Protein 3UC3 (pdb70)

Nearest PDB structures (foldseek):
  3uc3-assembly1_A  TM=1.004E+00  e=7.750E-54  Arabidopsis thaliana
  5wax-assembly1_A  TM=9.260E-01  e=1.574E-41  Saccharum officinarum species complex
  3zuu-assembly1_A  TM=9.521E-01  e=7.148E-40  Arabidopsis thaliana
  3udb-assembly7_A  TM=9.301E-01  e=1.568E-39  Arabidopsis thaliana
  3udb-assembly7_D  TM=9.187E-01  e=6.746E-39  Arabidopsis thaliana

InterPro domains:
  IPR000719 Protein kinase domain [PF00069] (22-278)
  IPR000719 Protein kinase domain [PS50011] (22-278)
  IPR000719 Protein kinase domain [SM00220] (22-278)
  IPR008271 Serine/threonine-protein kinase, active site [PS00108] (137-149)
  IPR011009 Protein kinase-like domain superfamily [SSF56112] (14-313)
  IPR017441 Protein kinase, ATP binding site [PS00107] (28-51)

Sequence (272 aa):
LDMPIMHDSDRYDFVKDIGSGNFGVARLMRDKLTKELVAVKYIERGAAIDENVQREIINHRSLRHPNIVRFKEVILTPTHLAIIMEYASGGELYERICNAGRFSEDEARFFFQQLLSGVSYCHSMQICHRDLKLENTLLDGSPAPRLKICDFGYSPAYIAPEVLLRQEYDGKIADVWSCGVTLYVMLVGAYPFEPRDYRKTIQRILSVKYSIPDDIRISPECCHLISRIFVADPATRISIPEIKTHSWFLKNLPADQSLDTIMQIISEATIP

CATH classification: 3.30.200.20 (+1 more: 1.10.510.10)

B-factor: mean 31.7, std 11.02, range [13.88, 76.47]

Organism: Arabidopsis thaliana (NCBI:txid3702)

Secondary structure (DSSP, 8-state):
---PPP--TTTEEEEEEESSSTTSSEEEEEETTT--EEEEEEEESSTTS-HHHHHHHHHHHH---TTBPPEEEEEE-SSEEEEEEE---S-BHHHHHHHHSS--HHHHHHHHHHHHHHHHHHHHTT--S----GGGEEE-SSSSPPEEE-------TTS-HHHHH-SS--HHHHHHHHHHHHHHHHHHSS-S-----HHHHHHHHHTT-----TTS---HHHHHHHHHHS-S-TTTSPPHHHHHTSHHHHTTPPP---HHHHHHHHHHHT--

Foldseek 3Di:
DPDDDDDPCVQWAWDDFDCCFQVHGWTWIAGPPPRAIKTKFKDFFAPRLDPLVVVLLVLQQVQDDQQAWHWDAWDADPTIIITITHDADQTWQLVVCLVVLADDLVLLLLLLVLVLVSLVSCVVVVHFLFDQDRSQFGWHPDPSTRTHGHRGPRPAQLAAQCVVVPVDDDRSLSVLLNSLQSSLCRHQVDGFQDPPDRVSSNVCRNVVPGDRDPVDDDDVLSVVLSVLSSDNDSVRRDHSVRSCPRPSSPPVHDDDPDPVRRVVSSVVSNPD

GO terms:
  GO:0005515 protein binding (F, IPI)
  GO:0004672 protein kinase activity (F, IDA)
  GO:0016301 kinase activity (F, IDA)
  GO:0005634 nucleus (C, IDA)
  GO:0005737 cytoplasm (C, IDA)
  GO:0009651 response to salt stress (P, IDA)
  GO:0009737 response to abscisic acid (P, IDA)
  GO:0006970 response to osmotic stress (P, IDA)
  GO:0004672 protein kinase activity (F, TAS)
  GO:0009414 response to water deprivation (P, IGI)
  GO:0009738 abscisic acid-activated signaling pathway (P, TAS)
  GO:0009739 response to gibberellin (P, IGI)
  GO:0010029 regulation of seed germination (P, IGI)
  GO:0006970 response to osmotic stress (P, IGI)
  GO:0009536 plastid (C, HDA)

Radius of gyration: 19.92 Å; Cα contacts (8 Å, |Δi|>4): 452; chains: 1; bounding box: 42×50×52 Å

Structure (mmCIF, N/CA/C/O backbone):
data_3UC3
#
_entry.id   3UC3
#
_cell.length_a   75.411
_cell.length_b   75.411
_cell.length_c   116.434
_cell.angle_alpha   90.000
_cell.angle_beta   90.000
_cell.angle_gamma   120.000
#
_symmetry.space_group_name_H-M   'P 31 2 1'
#
loop_
_entity.id
_entity.type
_entity.pdbx_description
1 polymer 'Serine/threonine-protein kinase SRK2I'
2 non-polymer 'COBALT (II) ION'
3 water water
#
loop_
_atom_site.group_PDB
_atom_site.id
_atom_site.type_symbol
_atom_site.label_atom_id
_atom_site.label_alt_id
_atom_site.label_comp_id
_atom_site.label_asym_id
_atom_site.label_entity_id
_atom_site.label_seq_id
_atom_site.pdbx_PDB_ins_code
_atom_site.Cartn_x
_atom_site.Cartn_y
_atom_site.Cartn_z
_atom_site.occupancy
_atom_site.B_iso_or_equiv
_atom_site.auth_seq_id
_atom_site.auth_comp_id
_atom_site.auth_asym_id
_atom_site.auth_atom_id
_atom_site.pdbx_PDB_model_num
ATOM 1 N N . LEU A 1 11 ? 21.588 -30.048 2.276 1.00 45.10 11 LEU A N 1
ATOM 2 C CA . LEU A 1 11 ? 21.070 -28.674 2.010 1.00 44.78 11 LEU A CA 1
ATOM 3 C C . LEU A 1 11 ? 20.149 -28.681 0.794 1.00 44.29 11 LEU A C 1
ATOM 4 O O . LEU A 1 11 ? 20.336 -29.477 -0.126 1.00 44.20 11 LEU A O 1
ATOM 9 N N . ASP A 1 12 ? 19.153 -27.796 0.791 1.00 43.42 12 ASP A N 1
ATOM 10 C CA . ASP A 1 12 ? 18.154 -27.755 -0.277 1.00 42.68 12 ASP A CA 1
ATOM 11 C C . ASP A 1 12 ? 18.725 -27.040 -1.512 1.00 41.58 12 ASP A C 1
ATOM 12 O O . ASP A 1 12 ? 18.351 -25.905 -1.825 1.00 41.11 12 ASP A O 1
ATOM 17 N N . MET A 1 13 ? 19.646 -27.716 -2.196 1.00 40.02 13 MET A N 1
ATOM 18 C CA . MET A 1 13 ? 20.269 -27.183 -3.399 1.00 38.92 13 MET A CA 1
ATOM 19 C C . MET A 1 13 ? 20.399 -28.280 -4.449 1.00 37.34 13 MET A C 1
ATOM 20 O O . MET A 1 13 ? 20.525 -29.457 -4.108 1.00 37.03 13 MET A O 1
ATOM 25 N N . PRO A 1 14 ? 20.389 -27.893 -5.733 1.00 35.22 14 PRO A N 1
ATOM 26 C CA . PRO A 1 14 ? 20.562 -28.853 -6.807 1.00 34.00 14 PRO A CA 1
ATOM 27 C C . PRO A 1 14 ? 22.026 -29.233 -6.983 1.00 32.97 14 PRO A C 1
ATOM 28 O O . PRO A 1 14 ? 22.901 -28.625 -6.375 1.00 31.90 14 PRO A O 1
ATOM 32 N N . ILE A 1 15 ? 22.272 -30.233 -7.824 1.00 32.12 15 ILE A N 1
ATOM 33 C CA . ILE A 1 15 ? 23.632 -30.603 -8.227 1.00 31.76 15 ILE A CA 1
ATOM 34 C C . ILE A 1 15 ? 24.308 -29.411 -8.886 1.00 31.23 15 ILE A 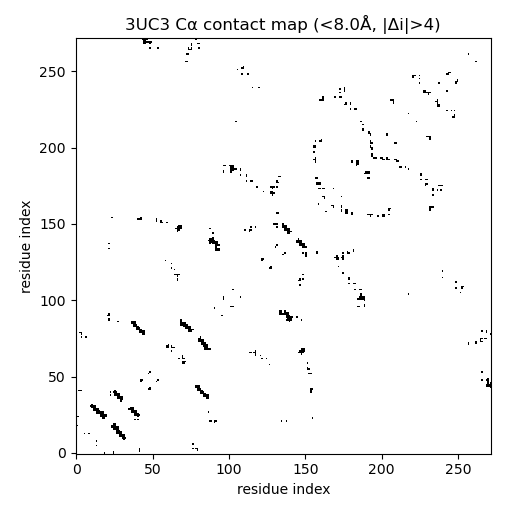C 1
ATOM 35 O O . ILE A 1 15 ? 23.646 -28.615 -9.555 1.00 31.00 15 ILE A O 1
ATOM 40 N N . MET A 1 16 ? 25.619 -29.300 -8.716 1.00 30.82 16 MET A N 1
ATOM 41 C CA . MET A 1 16 ? 26.405 -28.264 -9.383 1.00 30.64 16 MET A CA 1
ATOM 42 C C . MET A 1 16 ? 26.079 -28.224 -10.876 1.00 30.71 16 MET A C 1
ATOM 43 O O . MET A 1 16 ? 25.888 -29.255 -11.511 1.00 30.03 16 MET A O 1
ATOM 48 N N . HIS A 1 17 ? 26.045 -27.018 -11.425 1.00 30.70 17 HIS A N 1
ATOM 49 C CA . HIS A 1 17 ? 25.547 -26.787 -12.771 1.00 31.08 17 HIS A CA 1
ATOM 50 C C . HIS A 1 17 ? 26.268 -25.582 -13.365 1.00 30.99 17 HIS A C 1
ATOM 51 O O . HIS A 1 17 ? 26.831 -24.767 -12.626 1.00 30.34 17 HIS A O 1
ATOM 58 N N . ASP A 1 18 ? 26.252 -25.474 -14.691 1.00 31.21 18 ASP A N 1
ATOM 59 C CA . ASP A 1 18 ? 26.907 -24.367 -15.388 1.00 31.65 18 ASP A CA 1
ATOM 60 C C . ASP A 1 18 ? 28.369 -24.195 -14.975 1.00 31.59 18 ASP A C 1
ATOM 61 O O . ASP A 1 18 ? 28.867 -23.070 -14.841 1.00 31.55 18 ASP A O 1
ATOM 66 N N . SER A 1 19 ? 29.062 -25.321 -14.806 1.00 31.22 19 SER A N 1
ATOM 67 C CA . SER A 1 19 ? 30.471 -25.309 -14.421 1.00 31.58 19 SER A CA 1
ATOM 68 C C . SER A 1 19 ? 31.388 -24.825 -15.549 1.00 32.59 19 SER A C 1
ATOM 69 O O . SER A 1 19 ? 32.582 -24.622 -15.334 1.00 32.64 19 SER A O 1
ATOM 72 N N . ASP A 1 20 ? 30.830 -24.668 -16.745 1.00 33.72 20 ASP A N 1
ATOM 73 C CA . ASP A 1 20 ? 31.540 -24.035 -17.856 1.00 34.85 20 ASP A CA 1
ATOM 74 C C . ASP A 1 20 ? 31.753 -22.526 -17.633 1.00 34.94 20 ASP A C 1
ATOM 75 O O . ASP A 1 20 ? 32.708 -21.945 -18.156 1.00 34.78 20 ASP A O 1
ATOM 80 N N . ARG A 1 21 ? 30.878 -21.901 -16.843 1.00 34.62 21 ARG A N 1
ATOM 81 C CA . ARG A 1 21 ? 30.966 -20.457 -16.572 1.00 34.68 21 ARG A CA 1
ATOM 82 C C . ARG A 1 21 ? 31.311 -20.127 -15.115 1.00 34.00 21 ARG A C 1
ATOM 83 O O . ARG A 1 21 ? 31.784 -19.027 -14.813 1.00 33.89 21 ARG A O 1
ATOM 91 N N . TYR A 1 22 ? 31.075 -21.074 -14.214 1.00 33.27 22 TYR A N 1
ATOM 92 C CA . TYR A 1 22 ? 31.323 -20.877 -12.797 1.00 32.91 22 TYR A CA 1
ATOM 93 C C . TYR A 1 22 ? 32.136 -22.035 -12.227 1.00 32.79 22 TYR A C 1
ATOM 94 O O . TYR A 1 22 ? 31.883 -23.185 -12.572 1.00 32.42 22 TYR A O 1
ATOM 103 N N . ASP A 1 23 ? 33.105 -21.730 -11.368 1.00 32.65 23 ASP A N 1
ATOM 104 C CA . ASP A 1 23 ? 33.738 -22.750 -10.526 1.00 32.89 23 ASP A CA 1
ATOM 105 C C . ASP A 1 23 ? 32.992 -22.837 -9.207 1.00 32.57 23 ASP A C 1
ATOM 106 O O . ASP A 1 23 ? 32.566 -21.816 -8.660 1.00 32.30 23 ASP A O 1
ATOM 111 N N . PHE A 1 24 ? 32.840 -24.052 -8.694 1.00 32.11 24 PHE A N 1
ATOM 112 C CA . PHE A 1 24 ? 32.235 -24.266 -7.384 1.00 31.96 24 PHE A CA 1
ATOM 113 C C . PHE A 1 24 ? 33.268 -23.896 -6.340 1.00 32.06 24 PHE A C 1
ATOM 114 O O . PHE A 1 24 ? 34.425 -24.313 -6.442 1.00 31.90 24 PHE A O 1
ATOM 122 N N . VAL A 1 25 ? 32.858 -23.117 -5.340 1.00 32.09 25 VAL A N 1
ATOM 123 C CA . VAL A 1 25 ? 33.743 -22.764 -4.233 1.00 32.43 25 VAL A CA 1
ATOM 124 C C . VAL A 1 25 ? 33.292 -23.477 -2.965 1.00 32.88 25 VAL A C 1
ATOM 125 O O . VAL A 1 25 ? 34.036 -24.282 -2.416 1.00 33.08 25 VAL A O 1
ATOM 129 N N . LYS A 1 26 ? 32.065 -23.223 -2.517 1.00 33.22 26 LYS A N 1
ATOM 130 C CA . LYS A 1 26 ? 31.615 -23.745 -1.224 1.00 34.03 26 LYS A CA 1
ATOM 131 C C . LYS A 1 26 ? 30.101 -23.649 -1.063 1.00 33.57 26 LYS A C 1
ATOM 132 O O . LYS A 1 26 ? 29.482 -22.708 -1.556 1.00 33.48 26 LYS A O 1
ATOM 138 N N . ASP A 1 27 ? 29.511 -24.623 -0.376 1.00 33.42 27 ASP A N 1
ATOM 139 C CA . ASP A 1 27 ? 28.106 -24.556 0.019 1.00 33.72 27 ASP A CA 1
ATOM 140 C C . ASP A 1 27 ? 27.993 -24.047 1.457 1.00 34.38 27 ASP A C 1
ATOM 141 O O . ASP A 1 27 ? 28.571 -24.636 2.365 1.00 34.06 27 ASP A O 1
ATOM 146 N N . ILE A 1 28 ? 27.246 -22.959 1.647 1.00 35.11 28 ILE A N 1
ATOM 147 C CA . ILE A 1 28 ? 27.097 -22.303 2.948 1.00 35.81 28 ILE A CA 1
ATOM 148 C C . ILE A 1 28 ? 25.759 -22.712 3.553 1.00 36.42 28 ILE A C 1
ATOM 149 O O . ILE A 1 28 ? 24.714 -22.553 2.916 1.00 35.93 28 ILE A O 1
ATOM 154 N N . GLY A 1 29 ? 25.785 -23.218 4.785 1.00 37.24 29 GLY A N 1
ATOM 155 C CA . GLY A 1 29 ? 24.564 -23.638 5.469 1.00 38.36 29 GLY A CA 1
ATOM 156 C C . GLY A 1 29 ? 23.945 -22.548 6.322 1.00 39.46 29 GLY A C 1
ATOM 157 O O . GLY A 1 29 ? 22.792 -22.657 6.742 1.00 39.83 29 GLY A O 1
ATOM 158 N N . SER A 1 30 ? 24.718 -21.502 6.596 1.00 40.66 30 SER A N 1
ATOM 159 C CA . SER A 1 30 ? 24.248 -20.380 7.401 1.00 41.46 30 SER A CA 1
ATOM 160 C C . SER A 1 30 ? 25.176 -19.196 7.211 1.00 41.60 30 SER A C 1
ATOM 161 O O . SER A 1 30 ? 26.267 -19.331 6.648 1.00 41.73 30 SER A O 1
ATOM 164 N N . GLY A 1 31 ? 24.735 -18.039 7.693 1.00 41.46 31 GLY A N 1
ATOM 165 C CA . GLY A 1 31 ? 25.521 -16.819 7.621 1.00 41.23 31 GLY A CA 1
ATOM 166 C C . GLY A 1 31 ? 24.865 -15.766 6.753 1.00 40.78 31 GLY A C 1
ATOM 167 O O . GLY A 1 31 ? 23.638 -15.730 6.614 1.00 40.60 31 GLY A O 1
ATOM 168 N N . ASN A 1 32 ? 25.717 -14.939 6.155 1.00 39.99 32 ASN A N 1
ATOM 169 C CA . ASN A 1 32 ? 25.333 -13.734 5.417 1.00 39.70 32 ASN A CA 1
ATOM 170 C C . ASN A 1 32 ? 24.108 -13.862 4.496 1.00 38.70 32 ASN A C 1
ATOM 171 O O . ASN A 1 32 ? 23.203 -13.008 4.515 1.00 38.36 32 ASN A O 1
ATOM 176 N N . PHE A 1 33 ? 24.099 -14.921 3.691 1.00 37.40 33 PHE A N 1
ATOM 177 C CA . PHE A 1 33 ? 23.073 -15.145 2.682 1.00 36.59 33 PHE A CA 1
ATOM 178 C C . PHE A 1 33 ? 22.209 -16.359 3.025 1.00 35.91 33 PHE A C 1
ATOM 179 O O . PHE A 1 33 ? 21.617 -16.963 2.136 1.00 36.33 33 PHE A O 1
ATOM 187 N N . GLY A 1 34 ? 22.124 -16.725 4.304 1.00 34.80 34 GLY A N 1
ATOM 188 C CA . GLY A 1 34 ? 21.418 -17.948 4.689 1.00 33.87 34 GLY A CA 1
ATOM 189 C C . GLY A 1 34 ? 21.996 -19.148 3.946 1.00 32.85 34 GLY A C 1
ATOM 190 O O . GLY A 1 34 ? 23.199 -19.197 3.709 1.00 32.78 34 GLY A O 1
ATOM 191 N N . VAL A 1 35 ? 21.146 -20.099 3.561 1.00 31.77 35 VAL A N 1
ATOM 192 C CA . VAL A 1 35 ? 21.591 -21.246 2.757 1.00 30.95 35 VAL A CA 1
ATOM 193 C C . VAL A 1 35 ? 21.882 -20.790 1.332 1.00 30.19 35 VAL A C 1
ATOM 194 O O . VAL A 1 35 ? 20.987 -20.301 0.644 1.00 29.91 35 VAL A O 1
ATOM 198 N N . ALA A 1 36 ? 23.134 -20.946 0.906 1.00 29.36 36 ALA A N 1
ATOM 199 C CA . ALA A 1 36 ? 23.585 -20.443 -0.386 1.00 28.71 36 ALA A CA 1
ATOM 200 C C . ALA A 1 36 ? 24.804 -21.195 -0.896 1.00 28.01 36 ALA A C 1
ATOM 201 O O . ALA A 1 36 ? 25.558 -21.772 -0.120 1.00 27.97 36 ALA A O 1
ATOM 203 N N . ARG A 1 37 ? 25.005 -21.153 -2.207 1.00 27.31 37 ARG A N 1
ATOM 204 C CA . ARG A 1 37 ? 26.190 -21.732 -2.825 1.00 26.90 37 ARG A CA 1
ATOM 205 C C . ARG A 1 37 ? 27.106 -20.616 -3.305 1.00 27.01 37 ARG A C 1
ATOM 206 O O . ARG A 1 37 ? 26.669 -19.705 -4.005 1.00 26.50 37 ARG A O 1
ATOM 214 N N . LEU A 1 38 ? 28.375 -20.678 -2.926 1.00 27.25 38 LEU A N 1
ATOM 215 C CA . LEU A 1 38 ? 29.366 -19.735 -3.432 1.00 28.18 38 LEU A CA 1
ATOM 216 C C . LEU A 1 38 ? 30.025 -20.313 -4.673 1.00 29.05 38 LEU A C 1
ATOM 217 O O . LEU A 1 38 ? 30.497 -21.450 -4.657 1.00 28.94 38 LEU A O 1
ATOM 222 N N . MET A 1 39 ? 30.040 -19.522 -5.742 1.00 30.22 39 MET A N 1
ATOM 223 C CA . MET A 1 39 ? 30.724 -19.866 -6.981 1.00 31.49 39 MET A CA 1
ATOM 224 C C . MET A 1 39 ? 31.633 -18.720 -7.386 1.00 32.53 39 MET A C 1
ATOM 225 O O . MET A 1 39 ? 31.470 -17.587 -6.916 1.00 31.77 39 MET A O 1
ATOM 230 N N . ARG A 1 40 ? 32.565 -19.012 -8.289 1.00 33.98 40 ARG A N 1
ATOM 231 C CA . ARG A 1 40 ? 33.423 -17.996 -8.889 1.00 35.23 40 ARG A CA 1
ATOM 232 C C . ARG A 1 40 ? 33.175 -17.904 -10.389 1.00 36.23 40 ARG A C 1
ATOM 233 O O . ARG A 1 40 ? 33.293 -18.890 -11.116 1.00 35.44 40 ARG A O 1
ATOM 241 N N . ASP A 1 41 ? 32.837 -16.704 -10.846 1.00 37.75 41 ASP A N 1
ATOM 242 C CA . ASP A 1 41 ? 32.710 -16.419 -12.263 1.00 39.53 41 ASP A CA 1
ATOM 243 C C . ASP A 1 41 ? 34.059 -16.664 -12.918 1.00 41.33 41 ASP A C 1
ATOM 244 O O . ASP A 1 41 ? 35.058 -16.071 -12.513 1.00 41.44 41 ASP A O 1
ATOM 249 N N . LYS A 1 42 ? 34.083 -17.541 -13.920 1.00 43.69 42 LYS A N 1
ATOM 250 C CA . LYS A 1 42 ? 35.330 -17.944 -14.583 1.00 45.90 42 LYS A CA 1
ATOM 251 C C . LYS A 1 42 ? 36.015 -16.805 -15.337 1.00 47.50 42 LYS A C 1
ATOM 252 O O . LYS A 1 42 ? 37.245 -16.774 -15.436 1.00 47.43 42 LYS A O 1
ATOM 258 N N . LEU A 1 43 ? 35.213 -15.894 -15.885 1.00 49.29 43 LEU A N 1
ATOM 259 C CA . LEU A 1 43 ? 35.726 -14.782 -16.685 1.00 50.73 43 LEU A CA 1
ATOM 260 C C . LEU A 1 43 ? 36.297 -13.681 -15.795 1.00 51.27 43 LEU A C 1
ATOM 261 O O . LEU A 1 43 ? 37.466 -13.310 -15.925 1.00 51.67 43 LEU A O 1
ATOM 266 N N . THR A 1 44 ? 35.467 -13.186 -14.881 1.00 51.67 44 THR A N 1
ATOM 267 C CA . THR A 1 44 ? 35.801 -12.035 -14.037 1.00 51.71 44 THR A CA 1
ATOM 268 C C . THR A 1 44 ? 36.54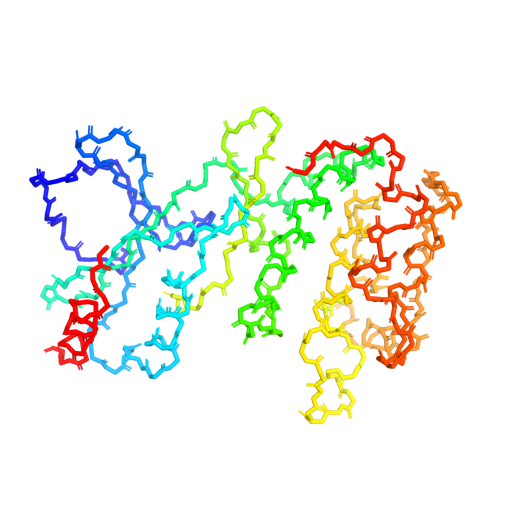7 -12.392 -12.749 1.00 51.63 44 THR A C 1
ATOM 269 O O . THR A 1 44 ? 37.168 -11.526 -12.136 1.00 51.78 44 THR A O 1
ATOM 273 N N . LYS A 1 45 ? 36.454 -13.651 -12.326 1.00 51.20 45 LYS A N 1
ATOM 274 C CA . LYS A 1 45 ? 37.110 -14.138 -11.105 1.00 50.97 45 LYS A CA 1
ATOM 275 C C . LYS A 1 45 ? 36.455 -13.649 -9.802 1.00 49.74 45 LYS A C 1
ATOM 276 O O . LYS A 1 45 ? 36.996 -13.866 -8.716 1.00 49.55 45 LYS A O 1
ATOM 282 N N . GLU A 1 46 ? 35.288 -13.014 -9.899 1.00 48.30 46 GLU A N 1
ATOM 283 C CA . GLU A 1 46 ? 34.597 -12.532 -8.705 1.00 47.11 46 GLU A CA 1
ATOM 284 C C . GLU A 1 46 ? 33.689 -13.620 -8.128 1.00 44.56 46 GLU A C 1
ATOM 285 O O . GLU A 1 46 ? 33.063 -14.388 -8.869 1.00 44.30 46 GLU A O 1
ATOM 291 N N . LEU A 1 47 ? 33.646 -13.688 -6.800 1.00 41.49 47 LEU A N 1
ATOM 292 C CA . LEU A 1 47 ? 32.744 -14.590 -6.098 1.00 39.28 47 LEU A CA 1
ATOM 293 C C . LEU A 1 47 ? 31.304 -14.137 -6.270 1.00 36.71 47 LEU A C 1
ATOM 294 O O . LEU A 1 47 ? 31.019 -12.940 -6.199 1.00 36.47 47 LEU A O 1
ATOM 299 N N . VAL A 1 48 ? 30.408 -15.093 -6.497 1.00 33.34 48 VAL A N 1
ATOM 300 C CA . VAL A 1 48 ? 28.971 -14.835 -6.489 1.00 31.25 48 VAL A CA 1
ATOM 301 C C . VAL A 1 48 ? 28.273 -15.765 -5.503 1.00 29.92 48 VAL A C 1
ATOM 302 O O . VAL A 1 48 ? 28.765 -16.869 -5.193 1.00 29.73 48 VAL A O 1
ATOM 306 N N . ALA A 1 49 ? 27.131 -15.305 -5.004 1.00 27.90 49 ALA A N 1
ATOM 307 C CA . ALA A 1 49 ? 26.288 -16.085 -4.118 1.00 26.71 49 ALA A CA 1
ATOM 308 C C . ALA A 1 49 ? 25.087 -16.557 -4.900 1.00 25.84 49 ALA A C 1
ATOM 309 O O . ALA A 1 49 ? 24.480 -15.773 -5.634 1.00 25.28 49 ALA A O 1
ATOM 311 N N . VAL A 1 50 ? 24.728 -17.830 -4.734 1.00 24.88 50 VAL A N 1
ATOM 312 C CA . VAL A 1 50 ? 23.569 -18.389 -5.418 1.00 24.53 50 VAL A CA 1
ATOM 313 C C . VAL A 1 50 ? 22.521 -18.824 -4.412 1.00 24.62 50 VAL A C 1
ATOM 314 O O . VAL A 1 50 ? 22.810 -19.596 -3.503 1.00 25.08 50 VAL A O 1
ATOM 318 N N . LYS A 1 51 ? 21.303 -18.312 -4.569 1.00 24.68 51 LYS A N 1
ATOM 319 C CA . LYS A 1 51 ? 20.165 -18.742 -3.763 1.00 24.97 51 LYS A CA 1
ATOM 320 C C . LYS A 1 51 ? 19.284 -19.599 -4.637 1.00 25.35 51 LYS A C 1
ATOM 321 O O . LYS A 1 51 ? 19.089 -19.286 -5.806 1.00 26.34 51 LYS A O 1
ATOM 327 N N . TYR A 1 52 ? 18.731 -20.662 -4.062 1.00 25.80 52 TYR A N 1
ATOM 328 C CA . TYR A 1 52 ? 17.927 -21.621 -4.799 1.00 26.24 52 TYR A CA 1
ATOM 329 C C . TYR A 1 52 ? 16.525 -21.716 -4.234 1.00 27.41 52 TYR A C 1
ATOM 330 O O . TYR A 1 52 ? 16.345 -21.728 -3.019 1.00 27.19 52 TYR A O 1
ATOM 339 N N . ILE A 1 53 ? 15.543 -21.789 -5.127 1.00 29.05 53 ILE A N 1
ATOM 340 C CA . ILE A 1 53 ? 14.156 -22.024 -4.751 1.00 31.09 53 ILE A CA 1
ATOM 341 C C . ILE A 1 53 ? 13.620 -23.181 -5.589 1.00 32.90 53 ILE A C 1
ATOM 342 O O . ILE A 1 53 ? 13.780 -23.208 -6.811 1.00 32.16 53 ILE A O 1
ATOM 347 N N . GLU A 1 54 ? 12.989 -24.144 -4.929 1.00 35.64 54 GLU A N 1
ATOM 348 C CA . GLU A 1 54 ? 12.445 -25.296 -5.638 1.00 37.82 54 GLU A CA 1
ATOM 349 C C . GLU A 1 54 ? 11.453 -24.864 -6.702 1.00 38.73 54 GLU A C 1
ATOM 350 O O . GLU A 1 54 ? 10.623 -23.993 -6.464 1.00 38.60 54 GLU A O 1
ATOM 356 N N . ARG A 1 55 ? 11.553 -25.473 -7.880 1.00 39.93 55 ARG A N 1
ATOM 357 C CA . ARG A 1 55 ? 10.620 -25.201 -8.965 1.00 40.77 55 ARG A CA 1
ATOM 358 C C . ARG A 1 55 ? 9.192 -25.569 -8.566 1.00 41.43 55 ARG A C 1
ATOM 359 O O . ARG A 1 55 ? 8.981 -26.481 -7.766 1.00 41.25 55 ARG A O 1
ATOM 367 N N . GLY A 1 56 ? 8.227 -24.841 -9.122 1.00 41.92 56 GLY A N 1
ATOM 368 C CA . GLY A 1 56 ? 6.811 -25.096 -8.859 1.00 42.54 56 GLY A CA 1
ATOM 369 C C . GLY A 1 56 ? 6.135 -23.989 -8.072 1.00 42.59 56 GLY A C 1
ATOM 370 O O . GLY A 1 56 ? 6.350 -22.797 -8.340 1.00 42.81 56 GLY A O 1
ATOM 371 N N . ALA A 1 57 ? 5.331 -24.391 -7.089 1.00 42.22 57 ALA A N 1
ATOM 372 C CA . ALA A 1 57 ? 4.511 -23.467 -6.306 1.00 41.76 57 ALA A CA 1
ATOM 373 C C . ALA A 1 57 ? 5.326 -22.412 -5.553 1.00 41.00 57 ALA A C 1
ATOM 374 O O . ALA A 1 57 ? 4.862 -21.285 -5.375 1.00 40.79 57 ALA A O 1
ATOM 376 N N . ALA A 1 58 ? 6.529 -22.776 -5.111 1.00 40.04 58 ALA A N 1
ATOM 377 C CA . ALA A 1 58 ? 7.380 -21.857 -4.350 1.00 39.30 58 ALA A CA 1
ATOM 378 C C . ALA A 1 58 ? 7.853 -20.667 -5.186 1.00 38.65 58 ALA A C 1
ATOM 379 O O . ALA A 1 58 ? 8.265 -19.653 -4.629 1.00 38.22 58 ALA A O 1
ATOM 381 N N . ILE A 1 59 ? 7.809 -20.798 -6.514 1.00 38.10 59 ILE A N 1
ATOM 382 C CA . ILE A 1 59 ? 8.076 -19.675 -7.420 1.00 37.91 59 ILE A CA 1
ATOM 383 C C . ILE A 1 59 ? 6.778 -18.865 -7.570 1.00 38.15 59 ILE A C 1
ATOM 384 O O . ILE A 1 59 ? 6.129 -18.892 -8.614 1.00 38.02 59 ILE A O 1
ATOM 389 N N . ASP A 1 60 ? 6.403 -18.154 -6.511 1.00 38.41 60 ASP A N 1
ATOM 390 C CA . ASP A 1 60 ? 5.108 -17.465 -6.466 1.00 38.70 60 ASP A CA 1
ATOM 391 C C . ASP A 1 60 ? 5.234 -16.015 -6.933 1.00 38.20 60 ASP A C 1
ATOM 392 O O . ASP A 1 60 ? 6.335 -15.554 -7.233 1.00 38.02 60 ASP A O 1
ATOM 397 N N . GLU A 1 61 ? 4.110 -15.299 -6.9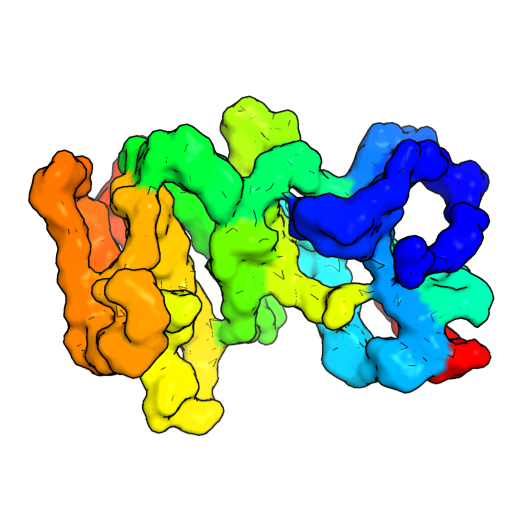84 1.00 37.88 61 GLU A N 1
ATOM 398 C CA . GLU A 1 61 ? 4.093 -13.935 -7.527 1.00 37.53 61 GLU A CA 1
ATOM 399 C C . GLU A 1 61 ? 5.051 -13.011 -6.776 1.00 36.31 61 GLU A C 1
ATOM 400 O O . GLU A 1 61 ? 5.768 -12.223 -7.395 1.00 36.07 61 GLU A O 1
ATOM 406 N N . ASN A 1 62 ? 5.092 -13.130 -5.455 1.00 35.20 62 ASN A N 1
ATOM 407 C CA . ASN A 1 62 ? 6.009 -12.317 -4.655 1.00 34.72 62 ASN A CA 1
ATOM 408 C C . ASN A 1 62 ? 7.484 -12.592 -4.966 1.00 33.57 62 ASN A C 1
ATOM 409 O O . ASN A 1 62 ? 8.288 -11.665 -5.013 1.00 33.06 62 ASN A O 1
ATOM 414 N N . VAL A 1 63 ? 7.835 -13.858 -5.186 1.00 32.68 63 VAL A N 1
ATOM 415 C CA . VAL A 1 63 ? 9.195 -14.209 -5.632 1.00 32.20 63 VAL A CA 1
ATOM 416 C C . VAL A 1 63 ? 9.499 -13.578 -6.998 1.00 31.66 63 VAL A C 1
ATOM 417 O O . VAL A 1 63 ? 10.547 -12.966 -7.186 1.00 30.98 63 VAL A O 1
ATOM 421 N N . GLN A 1 64 ? 8.565 -13.722 -7.941 1.00 31.65 64 GLN A N 1
ATOM 422 C CA . GLN A 1 64 ? 8.696 -13.116 -9.267 1.00 31.97 64 GLN A CA 1
ATOM 423 C C . GLN A 1 64 ? 8.899 -11.599 -9.146 1.00 30.91 64 GLN A C 1
ATOM 424 O O . GLN A 1 64 ? 9.860 -11.049 -9.674 1.00 29.92 64 GLN A O 1
ATOM 430 N N . ARG A 1 65 ? 8.011 -10.946 -8.405 1.00 30.69 65 ARG A N 1
ATOM 431 C CA . ARG A 1 65 ? 8.105 -9.495 -8.182 1.00 30.52 65 ARG A CA 1
ATOM 432 C C . ARG A 1 65 ? 9.441 -9.083 -7.568 1.00 29.89 65 ARG A C 1
ATOM 433 O O . ARG A 1 65 ? 10.047 -8.088 -7.977 1.00 29.44 65 ARG A O 1
ATOM 441 N N . GLU A 1 66 ? 9.901 -9.861 -6.595 1.00 29.51 66 GLU A N 1
ATOM 442 C CA . GLU A 1 66 ? 11.152 -9.546 -5.921 1.00 29.59 66 GLU A CA 1
ATOM 443 C C . GLU A 1 66 ? 12.363 -9.660 -6.852 1.00 28.40 66 GLU A C 1
ATOM 444 O O . GLU A 1 66 ? 13.248 -8.804 -6.821 1.00 28.27 66 GLU A O 1
ATOM 450 N N . ILE A 1 67 ? 12.399 -10.708 -7.675 1.00 27.38 67 ILE A N 1
ATOM 451 C CA . ILE A 1 67 ? 13.478 -10.880 -8.644 1.00 26.75 67 ILE A CA 1
ATOM 452 C C . ILE A 1 67 ? 13.479 -9.720 -9.636 1.00 26.74 67 ILE A C 1
ATOM 453 O O . ILE A 1 67 ? 14.519 -9.110 -9.888 1.00 26.74 67 ILE A O 1
ATOM 458 N N . ILE A 1 68 ? 12.308 -9.393 -10.174 1.00 27.23 68 ILE A N 1
ATOM 459 C CA . ILE A 1 68 ? 12.211 -8.296 -11.147 1.00 27.75 68 ILE A CA 1
ATOM 460 C C . ILE A 1 68 ? 12.648 -6.974 -10.507 1.00 27.32 68 ILE A C 1
ATOM 461 O O . ILE A 1 68 ? 13.459 -6.237 -11.071 1.00 27.30 68 ILE A O 1
ATOM 466 N N . ASN A 1 69 ? 12.173 -6.693 -9.303 1.00 27.40 69 ASN A N 1
ATOM 467 C CA . ASN A 1 69 ? 12.610 -5.478 -8.610 1.00 26.94 69 ASN A CA 1
ATOM 468 C C . ASN A 1 69 ? 14.098 -5.510 -8.255 1.00 26.40 69 ASN A C 1
ATOM 469 O O . ASN A 1 69 ? 14.794 -4.517 -8.428 1.00 26.74 69 ASN A O 1
ATOM 474 N N . HIS A 1 70 ? 14.602 -6.661 -7.816 1.00 25.73 70 HIS A N 1
ATOM 475 C CA . HIS A 1 70 ? 16.048 -6.824 -7.575 1.00 25.38 70 HIS A CA 1
ATOM 476 C C . HIS A 1 70 ? 16.855 -6.478 -8.828 1.00 25.93 70 HIS A C 1
ATOM 477 O O . HIS A 1 70 ? 17.851 -5.758 -8.760 1.00 25.72 70 HIS A O 1
ATOM 484 N N . ARG A 1 71 ? 16.419 -6.978 -9.982 1.00 27.12 71 ARG A N 1
ATOM 485 C CA . ARG A 1 71 ? 17.120 -6.704 -11.237 1.00 28.35 71 ARG A CA 1
ATOM 486 C C . ARG A 1 71 ? 17.218 -5.210 -11.540 1.00 28.65 71 ARG A C 1
ATOM 487 O O . ARG A 1 71 ? 18.253 -4.736 -12.017 1.00 28.50 71 ARG A O 1
ATOM 495 N N . SER A 1 72 ? 16.148 -4.474 -11.243 1.00 29.36 72 SER A N 1
ATOM 496 C CA . SER A 1 72 ? 16.098 -3.026 -11.496 1.00 29.86 72 SER A CA 1
ATOM 497 C C . SER A 1 72 ? 16.994 -2.203 -10.565 1.00 30.05 72 SER A C 1
ATOM 498 O O . SER A 1 72 ? 17.372 -1.088 -10.897 1.00 29.88 72 SER A O 1
ATOM 501 N N . LEU A 1 73 ? 17.336 -2.755 -9.405 1.00 30.54 73 LEU A N 1
ATOM 502 C CA . LEU A 1 73 ? 18.075 -2.009 -8.393 1.00 30.68 73 LEU A CA 1
ATOM 503 C C . LEU A 1 73 ? 19.578 -2.064 -8.624 1.00 30.96 73 LEU A C 1
ATOM 504 O O . LEU A 1 73 ? 20.237 -3.029 -8.225 1.00 31.43 73 LEU A O 1
ATOM 509 N N . ARG A 1 74 ? 20.107 -1.016 -9.255 1.00 30.94 74 ARG A N 1
ATOM 510 C CA . ARG A 1 74 ? 21.536 -0.881 -9.550 1.00 31.35 74 ARG A CA 1
ATOM 511 C C . ARG A 1 74 ? 22.180 0.235 -8.721 1.00 29.53 74 ARG A C 1
ATOM 512 O O . ARG A 1 74 ? 22.091 1.409 -9.068 1.00 29.70 74 ARG A O 1
ATOM 520 N N . HIS A 1 75 ? 22.838 -0.137 -7.631 1.00 27.62 75 HIS A N 1
ATOM 521 C CA . HIS A 1 75 ? 23.415 0.827 -6.709 1.00 26.38 75 HIS A CA 1
ATOM 522 C C . HIS A 1 75 ? 24.550 0.160 -5.943 1.00 26.09 75 HIS A C 1
ATOM 523 O O . HIS A 1 75 ? 24.446 -1.013 -5.599 1.00 26.03 75 HIS A O 1
ATOM 530 N N . PRO A 1 76 ? 25.628 0.905 -5.648 1.00 25.72 76 PRO A N 1
ATOM 531 C CA . PRO A 1 76 ? 26.776 0.337 -4.923 1.00 25.38 76 PRO A CA 1
ATOM 532 C C . PRO A 1 76 ? 26.493 -0.179 -3.496 1.00 24.54 76 PRO A C 1
ATOM 533 O O . PRO A 1 76 ? 27.308 -0.928 -2.945 1.00 24.21 76 PRO A O 1
ATOM 537 N N . ASN A 1 77 ? 25.367 0.225 -2.905 1.00 23.34 77 ASN A N 1
ATOM 538 C CA . ASN A 1 77 ? 24.989 -0.209 -1.554 1.00 22.85 77 ASN A CA 1
ATOM 539 C C . ASN A 1 77 ? 23.806 -1.182 -1.515 1.00 22.28 77 ASN A C 1
ATOM 540 O O . ASN A 1 77 ? 23.198 -1.398 -0.462 1.00 21.79 77 ASN A O 1
ATOM 545 N N . ILE A 1 78 ? 23.491 -1.773 -2.663 1.00 21.20 78 ILE A N 1
ATOM 546 C CA . ILE A 1 78 ? 22.489 -2.826 -2.743 1.00 20.92 78 ILE A CA 1
ATOM 547 C C . ILE A 1 78 ? 23.128 -4.018 -3.453 1.00 20.84 78 ILE A C 1
ATOM 548 O O . ILE A 1 78 ? 23.758 -3.850 -4.499 1.00 21.22 78 ILE A O 1
ATOM 553 N N . VAL A 1 79 ? 22.976 -5.206 -2.879 1.00 21.09 79 VAL A N 1
ATOM 554 C CA . VAL A 1 79 ? 23.518 -6.430 -3.487 1.00 21.67 79 VAL A CA 1
ATOM 555 C C . VAL A 1 79 ? 23.072 -6.497 -4.938 1.00 23.08 79 VAL A C 1
ATOM 556 O O . VAL A 1 79 ? 21.886 -6.402 -5.222 1.00 22.59 79 VAL A O 1
ATOM 560 N N . ARG A 1 80 ? 24.037 -6.615 -5.849 1.00 24.83 80 ARG A N 1
ATOM 561 C CA . ARG A 1 80 ? 23.756 -6.555 -7.278 1.00 26.76 80 ARG A CA 1
ATOM 562 C C . ARG A 1 80 ? 23.262 -7.892 -7.817 1.00 26.89 80 ARG A C 1
ATOM 563 O O . ARG A 1 80 ? 23.924 -8.919 -7.653 1.00 26.40 80 ARG A O 1
ATOM 571 N N . PHE A 1 81 ? 22.089 -7.866 -8.443 1.00 27.54 81 PHE A N 1
ATOM 572 C CA . PHE A 1 81 ? 21.546 -9.024 -9.141 1.00 28.14 81 PHE A CA 1
ATOM 573 C C . PHE A 1 81 ? 22.456 -9.317 -10.333 1.00 29.21 81 PHE A C 1
ATOM 574 O O . PHE A 1 81 ? 22.874 -8.397 -11.033 1.00 28.60 81 PHE A O 1
ATOM 582 N N . LYS A 1 82 ? 22.756 -10.598 -10.548 1.00 30.18 82 LYS A N 1
ATOM 583 C CA . LYS A 1 82 ? 23.658 -11.012 -11.613 1.00 31.51 82 LYS A CA 1
ATOM 584 C C . LYS A 1 82 ? 22.841 -11.690 -12.707 1.00 31.12 82 LYS A C 1
ATOM 585 O O . LYS A 1 82 ? 22.777 -11.201 -13.832 1.00 31.01 82 LYS A O 1
ATOM 591 N N . GLU A 1 83 ? 22.204 -12.803 -12.369 1.00 30.82 83 GLU A N 1
ATOM 592 C CA . GLU A 1 83 ? 21.370 -13.517 -13.327 1.00 30.89 83 GLU A CA 1
ATOM 593 C C . GLU A 1 83 ? 20.519 -14.566 -12.656 1.00 30.27 83 GLU A C 1
ATOM 594 O O . GLU A 1 83 ? 20.764 -14.943 -11.502 1.00 29.98 83 GLU A O 1
ATOM 600 N N . VAL A 1 84 ? 19.539 -15.056 -13.404 1.00 29.79 84 VAL A N 1
ATOM 601 C CA . VAL A 1 84 ? 18.757 -16.214 -13.005 1.00 30.03 84 VAL A CA 1
ATOM 602 C C . VAL A 1 84 ? 19.053 -17.373 -13.970 1.00 30.29 84 VAL A C 1
ATOM 603 O O . VAL A 1 84 ? 19.256 -17.157 -15.161 1.00 29.50 84 VAL A O 1
ATOM 607 N N . ILE A 1 85 ? 19.117 -18.583 -13.432 1.00 30.67 85 ILE A N 1
ATOM 608 C CA . ILE A 1 85 ? 19.379 -19.784 -14.234 1.00 31.25 85 ILE A CA 1
ATOM 609 C C . ILE A 1 85 ? 18.356 -20.842 -13.869 1.00 31.76 85 ILE A C 1
ATOM 610 O O . ILE A 1 85 ? 18.048 -21.032 -12.692 1.00 31.88 85 ILE A O 1
ATOM 615 N N . LEU A 1 86 ? 17.837 -21.534 -14.880 1.00 32.62 86 LEU A N 1
ATOM 616 C CA . LEU A 1 86 ? 16.936 -22.657 -14.662 1.00 33.11 86 LEU A CA 1
ATOM 617 C C . LEU A 1 86 ? 17.733 -23.958 -14.485 1.00 34.34 86 LEU A C 1
ATOM 618 O O . LEU A 1 86 ? 18.611 -24.272 -15.294 1.00 33.98 86 LEU A O 1
ATOM 623 N N . THR A 1 87 ? 17.402 -24.683 -13.419 1.00 35.03 87 THR A N 1
ATOM 624 C CA . THR A 1 87 ? 17.952 -25.994 -13.094 1.00 36.50 87 THR A CA 1
ATOM 625 C C . THR A 1 87 ? 16.781 -26.982 -13.176 1.00 37.03 87 THR A C 1
ATOM 626 O O . THR A 1 87 ? 15.627 -26.560 -13.114 1.00 36.96 87 THR A O 1
ATOM 630 N N . PRO A 1 88 ? 17.054 -28.291 -13.345 1.00 37.90 88 PRO A N 1
ATOM 631 C CA . PRO A 1 88 ? 15.917 -29.223 -13.448 1.00 38.12 88 PRO A CA 1
ATOM 632 C C . PRO A 1 88 ? 15.038 -29.298 -12.198 1.00 37.73 88 PRO A C 1
ATOM 633 O O . PRO A 1 88 ? 13.894 -29.722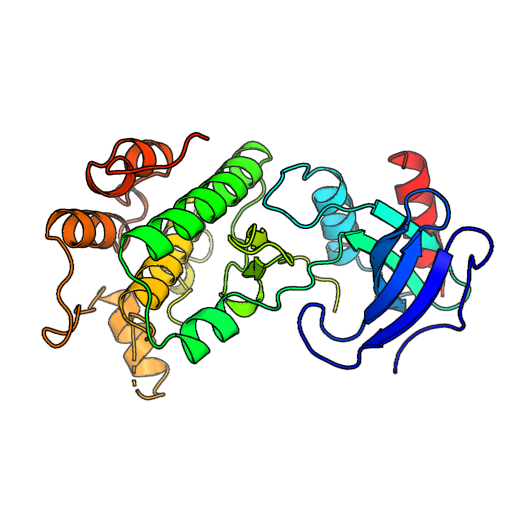 -12.290 1.00 37.82 88 PRO A O 1
ATOM 637 N N . THR A 1 89 ? 15.574 -28.906 -11.045 1.00 37.22 89 THR A N 1
ATOM 638 C CA . THR A 1 89 ? 14.844 -28.971 -9.778 1.00 36.77 89 THR A CA 1
ATOM 639 C C . THR A 1 89 ? 14.662 -27.607 -9.085 1.00 35.92 89 THR A C 1
ATOM 640 O O . THR A 1 89 ? 13.819 -27.482 -8.207 1.00 36.05 89 THR A O 1
ATOM 644 N N . HIS A 1 90 ? 15.438 -26.595 -9.471 1.00 35.03 90 HIS A N 1
ATOM 645 C CA . HIS A 1 90 ? 15.434 -25.302 -8.757 1.00 34.21 90 HIS A CA 1
ATOM 646 C C . HIS A 1 90 ? 15.590 -24.113 -9.682 1.00 33.26 90 HIS A C 1
ATOM 647 O O . HIS A 1 90 ? 16.171 -24.226 -10.762 1.00 32.60 90 HIS A O 1
ATOM 654 N N . LEU A 1 91 ? 15.079 -22.965 -9.238 1.00 32.02 91 LEU A N 1
ATOM 655 C CA . LEU A 1 91 ? 15.467 -21.684 -9.800 1.00 31.16 91 LEU A CA 1
ATOM 656 C C . LEU A 1 91 ? 16.749 -21.248 -9.105 1.00 29.88 91 LEU A C 1
ATOM 657 O O . LEU A 1 91 ? 16.796 -21.221 -7.876 1.00 29.74 91 LEU A O 1
ATOM 662 N N . ALA A 1 92 ? 17.782 -20.927 -9.881 1.00 28.57 92 ALA A N 1
ATOM 663 C CA . ALA A 1 92 ? 19.023 -20.365 -9.344 1.00 27.82 92 ALA A CA 1
ATOM 664 C C . ALA A 1 92 ? 19.011 -18.853 -9.475 1.00 26.72 92 ALA A C 1
ATOM 665 O O . ALA A 1 92 ? 18.872 -18.326 -10.578 1.00 26.75 92 ALA A O 1
ATOM 667 N N . ILE A 1 93 ? 19.171 -18.161 -8.352 1.00 25.60 93 ILE A N 1
ATOM 668 C CA . ILE A 1 93 ? 19.268 -16.698 -8.352 1.00 24.95 93 ILE A CA 1
ATOM 669 C C . ILE A 1 93 ? 20.679 -16.312 -7.968 1.00 24.07 93 ILE A C 1
ATOM 670 O O . ILE A 1 93 ? 21.092 -16.518 -6.825 1.00 24.16 93 ILE A O 1
ATOM 675 N N . ILE A 1 94 ? 21.425 -15.776 -8.928 1.00 23.74 94 ILE A N 1
ATOM 676 C CA . ILE A 1 94 ? 22.826 -15.458 -8.731 1.00 24.34 94 ILE A CA 1
ATOM 677 C C . ILE A 1 94 ? 22.983 -13.971 -8.484 1.00 24.43 94 ILE A C 1
ATOM 678 O O . ILE A 1 94 ? 22.368 -13.165 -9.172 1.00 24.53 94 ILE A O 1
ATOM 683 N N . MET A 1 95 ? 23.824 -13.623 -7.512 1.00 24.55 95 MET A N 1
ATOM 684 C CA . MET A 1 95 ? 24.025 -12.228 -7.118 1.00 24.95 95 MET A CA 1
ATOM 685 C C . MET A 1 95 ? 25.412 -11.985 -6.522 1.00 25.28 95 MET A C 1
ATOM 686 O O . MET A 1 95 ? 26.130 -12.924 -6.164 1.00 24.65 95 MET A O 1
ATOM 691 N N . GLU A 1 96 ? 25.776 -10.710 -6.457 1.00 25.72 96 GLU A N 1
ATOM 692 C CA . GLU A 1 96 ? 26.984 -10.239 -5.796 1.00 26.80 96 GLU A CA 1
ATOM 693 C C . GLU A 1 96 ? 27.116 -10.865 -4.413 1.00 27.08 96 GLU A C 1
ATOM 694 O O . GLU A 1 96 ? 26.141 -10.913 -3.657 1.00 26.30 96 GLU A O 1
ATOM 700 N N . TYR A 1 97 ? 28.311 -11.363 -4.097 1.00 27.73 97 TYR A N 1
ATOM 701 C CA . TYR A 1 97 ? 28.586 -11.882 -2.763 1.00 28.32 97 TYR A CA 1
ATOM 702 C C . TYR A 1 97 ? 29.193 -10.768 -1.924 1.00 28.73 97 TYR A C 1
ATOM 703 O O . TYR A 1 97 ? 29.965 -9.963 -2.420 1.00 30.09 97 TYR A O 1
ATOM 712 N N . ALA A 1 98 ? 28.810 -10.724 -0.658 1.00 29.08 98 ALA A N 1
ATOM 713 C CA . ALA A 1 98 ? 29.360 -9.784 0.310 1.00 29.27 98 ALA A CA 1
ATOM 714 C C . ALA A 1 98 ? 30.065 -10.624 1.372 1.00 29.36 98 ALA A C 1
ATOM 715 O O . ALA A 1 98 ? 29.421 -11.365 2.109 1.00 29.63 98 ALA A O 1
ATOM 717 N N . SER A 1 99 ? 31.390 -10.512 1.438 1.00 29.82 99 SER A N 1
ATOM 718 C CA . SER A 1 99 ? 32.204 -11.436 2.236 1.00 29.96 99 SER A CA 1
ATOM 719 C C . SER A 1 99 ? 32.503 -10.950 3.659 1.00 29.76 99 SER A C 1
ATOM 720 O O . SER A 1 99 ? 33.187 -11.647 4.409 1.00 29.74 99 SER A O 1
ATOM 723 N N . GLY A 1 100 ? 31.967 -9.786 4.043 1.00 29.18 100 GLY A N 1
ATOM 724 C CA . GLY A 1 100 ? 32.285 -9.163 5.337 1.00 29.11 100 GLY A CA 1
ATOM 725 C C . GLY A 1 100 ? 31.257 -9.367 6.438 1.00 29.21 100 GLY A C 1
ATOM 726 O O . GLY A 1 100 ? 31.268 -8.661 7.450 1.00 29.49 100 GLY A O 1
ATOM 727 N N . GLY A 1 101 ? 30.365 -10.330 6.253 1.00 29.59 101 GLY A N 1
ATOM 728 C CA . GLY A 1 101 ? 29.312 -10.587 7.223 1.00 29.91 101 GLY A CA 1
ATOM 729 C C . GLY A 1 101 ? 28.229 -9.519 7.186 1.00 30.62 101 GLY A C 1
ATOM 730 O O . GLY A 1 101 ? 27.949 -8.932 6.134 1.00 29.88 101 GLY A O 1
ATOM 731 N N . GLU A 1 102 ? 27.616 -9.280 8.340 1.00 31.49 102 GLU A N 1
ATOM 732 C CA . GLU A 1 102 ? 26.505 -8.347 8.451 1.00 32.34 102 GLU A CA 1
ATOM 733 C C . GLU A 1 102 ? 26.826 -7.303 9.517 1.00 31.49 102 GLU A C 1
ATOM 734 O O . GLU A 1 102 ? 27.726 -7.491 10.341 1.00 31.21 102 GLU A O 1
ATOM 740 N N . LEU A 1 103 ? 26.076 -6.213 9.507 1.00 30.75 103 LEU A N 1
ATOM 741 C CA . LEU A 1 103 ? 26.368 -5.075 10.364 1.00 30.32 103 LEU A CA 1
ATOM 742 C C . LEU A 1 103 ? 26.090 -5.412 11.820 1.00 30.60 103 LEU A C 1
ATOM 743 O O . LEU A 1 103 ? 26.721 -4.860 12.712 1.00 30.25 103 LEU A O 1
ATOM 748 N N . TYR A 1 104 ? 25.151 -6.320 12.056 1.00 31.11 104 TYR A N 1
ATOM 749 C CA . TYR A 1 104 ? 24.864 -6.789 13.401 1.00 32.21 104 TYR A CA 1
ATOM 750 C C . TYR A 1 104 ? 26.127 -7.334 14.062 1.00 32.43 104 TYR A C 1
ATOM 751 O O . TYR A 1 104 ? 26.467 -6.948 15.185 1.00 31.96 104 TYR A O 1
ATOM 760 N N . GLU A 1 105 ? 26.822 -8.211 13.345 1.00 32.78 105 GLU A N 1
ATOM 761 C CA . GLU A 1 105 ? 28.051 -8.831 13.845 1.00 33.42 105 GLU A CA 1
ATOM 762 C C . GLU A 1 105 ? 29.147 -7.794 14.131 1.00 33.23 105 GLU A C 1
ATOM 763 O O . GLU A 1 105 ? 29.830 -7.872 15.154 1.00 33.04 105 GLU A O 1
ATOM 769 N N . ARG A 1 106 ? 29.298 -6.817 13.240 1.00 33.04 106 ARG A N 1
ATOM 770 C CA . ARG A 1 106 ? 30.306 -5.772 13.416 1.00 33.24 106 ARG A CA 1
ATOM 771 C C . ARG A 1 106 ? 30.044 -4.923 14.652 1.00 33.35 106 ARG A C 1
ATOM 772 O O . ARG A 1 106 ? 30.965 -4.624 15.407 1.00 32.82 106 ARG A O 1
ATOM 780 N N . ILE A 1 107 ? 28.789 -4.533 14.859 1.00 33.71 107 ILE A N 1
ATOM 781 C CA . ILE A 1 107 ? 28.423 -3.776 16.050 1.00 34.35 107 ILE A CA 1
ATOM 782 C C . ILE A 1 107 ? 28.690 -4.622 17.295 1.00 36.15 107 ILE A C 1
ATOM 783 O O . ILE A 1 107 ? 29.246 -4.124 18.272 1.00 35.96 107 ILE A O 1
ATOM 788 N N . CYS A 1 108 ? 28.288 -5.892 17.238 1.00 38.49 108 CYS A N 1
ATOM 789 C CA . CYS A 1 108 ? 28.450 -6.826 18.350 1.00 40.81 108 CYS A CA 1
ATOM 790 C C . CYS A 1 108 ? 29.911 -6.936 18.762 1.00 42.05 108 CYS A C 1
ATOM 791 O O . CYS A 1 108 ? 30.245 -6.775 19.935 1.00 42.23 108 CYS A O 1
ATOM 794 N N . ASN A 1 109 ? 30.777 -7.201 17.791 1.00 43.60 109 ASN A N 1
ATOM 795 C CA . ASN A 1 109 ? 32.217 -7.235 18.044 1.00 44.74 109 ASN A CA 1
ATOM 796 C C . ASN A 1 109 ? 32.780 -5.930 18.596 1.00 44.32 109 ASN A C 1
ATOM 797 O O . ASN A 1 109 ? 33.626 -5.955 19.488 1.00 44.50 109 ASN A O 1
ATOM 802 N N . ALA A 1 110 ? 32.320 -4.795 18.075 1.00 43.28 110 ALA A N 1
ATOM 803 C CA . ALA A 1 110 ? 32.864 -3.499 18.492 1.00 42.35 110 ALA A CA 1
ATOM 804 C C . ALA A 1 110 ? 32.259 -2.980 19.796 1.00 41.23 110 ALA A C 1
ATOM 805 O O . ALA A 1 110 ? 32.825 -2.092 20.431 1.00 40.84 110 ALA A O 1
ATOM 807 N N . GLY A 1 111 ? 31.111 -3.518 20.197 1.00 39.80 111 GLY A N 1
ATOM 808 C CA . GLY A 1 111 ? 30.350 -2.936 21.298 1.00 38.88 111 GLY A CA 1
ATOM 809 C C . GLY A 1 111 ? 29.506 -1.769 20.805 1.00 37.91 111 GLY A C 1
ATOM 810 O O . GLY A 1 111 ? 28.279 -1.800 20.891 1.00 37.33 111 GLY A O 1
ATOM 811 N N . ARG A 1 112 ? 30.173 -0.732 20.305 1.00 36.89 112 ARG A N 1
ATOM 812 C CA . ARG A 1 112 ? 29.510 0.401 19.663 1.00 36.06 112 ARG A CA 1
ATOM 813 C C . ARG A 1 112 ? 30.488 1.187 18.782 1.00 34.05 112 ARG A C 1
ATOM 814 O O . ARG A 1 112 ? 31.705 1.063 18.932 1.00 33.41 112 ARG A O 1
ATOM 822 N N . PHE A 1 113 ? 29.946 1.994 17.876 1.00 31.56 113 PHE A N 1
ATOM 823 C CA . PHE A 1 113 ? 30.762 2.764 16.936 1.00 29.88 113 PHE A CA 1
ATOM 824 C C . PHE A 1 113 ? 30.956 4.203 17.381 1.00 29.11 113 PHE A C 1
ATOM 825 O O . PHE A 1 113 ? 30.086 4.794 18.025 1.00 28.13 113 PHE A O 1
ATOM 833 N N . SER A 1 114 ? 32.098 4.767 16.988 1.00 28.51 114 SER A N 1
ATOM 834 C CA . SER A 1 114 ? 32.326 6.202 17.080 1.00 28.17 114 SER A CA 1
ATOM 835 C C . SER A 1 114 ? 31.320 6.904 16.158 1.00 27.72 114 SER A C 1
ATOM 836 O O . SER A 1 114 ? 30.770 6.278 15.250 1.00 27.28 114 SER A O 1
ATOM 839 N N . GLU A 1 115 ? 31.093 8.193 16.371 1.00 27.46 115 GLU A N 1
ATOM 840 C CA . GLU A 1 115 ? 30.221 8.952 15.478 1.00 27.83 115 GLU A CA 1
ATOM 841 C C . GLU A 1 115 ? 30.707 8.931 14.031 1.00 27.27 115 GLU A C 1
ATOM 842 O O . GLU A 1 115 ? 29.889 8.918 13.110 1.00 26.90 115 GLU A O 1
ATOM 848 N N . ASP A 1 116 ? 32.024 8.918 13.827 1.00 26.84 116 ASP A N 1
ATOM 849 C CA . ASP A 1 116 ? 32.581 8.822 12.478 1.00 26.63 116 ASP A CA 1
ATOM 850 C C . ASP A 1 116 ? 32.224 7.512 11.784 1.00 25.73 116 ASP A C 1
ATOM 851 O O . ASP A 1 116 ? 31.887 7.504 10.596 1.00 25.92 116 ASP A O 1
ATOM 856 N N . GLU A 1 117 ? 32.311 6.404 12.509 1.00 24.53 117 GLU A N 1
ATOM 857 C CA . GLU A 1 117 ? 32.021 5.103 11.922 1.00 24.40 117 GLU A CA 1
ATOM 858 C C . GLU A 1 117 ? 30.517 4.935 11.687 1.00 23.47 117 GLU A C 1
ATOM 859 O O . GLU A 1 117 ? 30.104 4.395 10.664 1.00 22.70 117 GLU A O 1
ATOM 865 N N . ALA A 1 118 ? 29.710 5.418 12.622 1.00 23.18 118 ALA A N 1
ATOM 866 C CA . ALA A 1 118 ? 28.258 5.423 12.445 1.00 22.66 118 ALA A CA 1
ATOM 867 C C . ALA A 1 118 ? 27.861 6.250 11.220 1.00 22.33 118 ALA A C 1
ATOM 868 O O . ALA A 1 118 ? 27.061 5.804 10.385 1.00 22.30 118 ALA A O 1
ATOM 870 N N . ARG A 1 119 ? 28.452 7.436 11.083 1.00 22.15 119 ARG A N 1
ATOM 871 C CA . ARG A 1 119 ? 28.200 8.296 9.929 1.00 22.17 119 ARG A CA 1
ATOM 872 C C . ARG A 1 119 ? 28.619 7.627 8.612 1.00 22.01 119 ARG A C 1
ATOM 873 O O . ARG A 1 119 ? 27.931 7.737 7.605 1.00 22.50 119 ARG A O 1
ATOM 881 N N . PHE A 1 120 ? 29.756 6.947 8.627 1.00 21.91 120 PHE A N 1
ATOM 882 C CA . PHE A 1 120 ? 30.258 6.241 7.461 1.00 21.48 120 PHE A CA 1
ATOM 883 C C . PHE A 1 120 ? 29.226 5.227 6.949 1.00 21.04 120 PHE A C 1
ATOM 884 O O . PHE A 1 120 ? 28.933 5.181 5.762 1.00 21.17 120 PHE A O 1
ATOM 892 N N . PHE A 1 121 ? 28.660 4.432 7.848 1.00 20.72 121 PHE A N 1
ATOM 893 C CA . PHE A 1 121 ? 27.660 3.435 7.433 1.00 20.54 121 PHE A CA 1
ATOM 894 C C . PHE A 1 121 ? 26.289 4.052 7.177 1.00 20.09 121 PHE A C 1
ATOM 895 O O . PHE A 1 121 ? 25.590 3.648 6.242 1.00 19.06 121 PHE A O 1
ATOM 903 N N . PHE A 1 122 ? 25.920 5.040 7.987 1.00 19.97 122 PHE A N 1
ATOM 904 C CA . PHE A 1 122 ? 24.618 5.722 7.837 1.00 19.42 122 PHE A CA 1
ATOM 905 C C . PHE A 1 122 ? 24.500 6.408 6.479 1.00 19.51 122 PHE A C 1
ATOM 906 O O . PHE A 1 122 ? 23.461 6.339 5.832 1.00 20.00 122 PHE A O 1
ATOM 914 N N . GLN A 1 123 ? 25.575 7.055 6.026 1.00 19.71 123 GLN A N 1
ATOM 915 C CA . GLN A 1 123 ? 25.569 7.688 4.713 1.00 19.56 123 GLN A CA 1
ATOM 916 C C . GLN A 1 123 ? 25.279 6.667 3.613 1.00 19.04 123 GLN A C 1
ATOM 917 O O . GLN A 1 123 ? 24.514 6.931 2.690 1.00 19.11 123 GLN A O 1
ATOM 923 N N . GLN A 1 124 ? 25.915 5.508 3.701 1.00 19.06 124 GLN A N 1
ATOM 924 C CA . GLN A 1 124 ? 25.703 4.452 2.717 1.00 18.83 124 GLN A CA 1
ATOM 925 C C . GLN A 1 124 ? 24.289 3.881 2.791 1.00 17.84 124 GLN A C 1
ATOM 926 O O . GLN A 1 124 ? 23.657 3.645 1.776 1.00 17.50 124 GLN A O 1
ATOM 932 N N . LEU A 1 125 ? 23.799 3.651 3.998 1.00 17.71 125 LEU A N 1
ATOM 933 C CA . LEU A 1 125 ? 22.442 3.129 4.157 1.00 17.58 125 LEU A CA 1
ATOM 934 C C . LEU A 1 125 ? 21.435 4.086 3.536 1.00 17.71 125 LEU A C 1
ATOM 935 O O . LEU A 1 125 ? 20.557 3.673 2.775 1.00 17.62 125 LEU A O 1
ATOM 940 N N . LEU A 1 126 ? 21.569 5.376 3.842 1.00 18.34 126 LEU A N 1
ATOM 941 C CA . LEU A 1 126 ? 20.654 6.371 3.308 1.00 18.86 126 LEU A CA 1
ATOM 942 C C . LEU A 1 126 ? 20.765 6.467 1.804 1.00 18.78 126 LEU A C 1
ATOM 943 O O . LEU A 1 126 ? 19.773 6.699 1.135 1.00 19.39 126 LEU A O 1
ATOM 948 N N . SER A 1 127 ? 21.970 6.301 1.267 1.00 18.93 127 SER A N 1
ATOM 949 C CA . SER A 1 127 ? 22.137 6.326 -0.180 1.00 18.66 127 SER A CA 1
ATOM 950 C C . SER A 1 127 ? 21.345 5.187 -0.842 1.00 18.24 127 SER A C 1
ATOM 951 O O . SER A 1 127 ? 20.639 5.398 -1.834 1.00 18.52 127 SER A O 1
ATOM 954 N N . GLY A 1 128 ? 21.452 3.990 -0.279 1.00 17.68 128 GLY A N 1
ATOM 955 C CA . GLY A 1 128 ? 20.741 2.819 -0.792 1.00 17.39 128 GLY A CA 1
ATOM 956 C C . GLY A 1 128 ? 19.239 2.981 -0.660 1.00 16.53 128 GLY A C 1
ATOM 957 O O . GLY A 1 128 ? 18.496 2.730 -1.596 1.00 16.51 128 GLY A O 1
ATOM 958 N N . VAL A 1 129 ? 18.801 3.440 0.501 1.00 16.32 129 VAL A N 1
ATOM 959 C CA . VAL A 1 129 ? 17.380 3.591 0.767 1.00 16.20 129 VAL A CA 1
ATOM 960 C C . VAL A 1 129 ? 16.758 4.668 -0.107 1.00 16.45 129 VAL A C 1
ATOM 961 O O . VAL A 1 129 ? 15.688 4.453 -0.680 1.00 16.12 129 VAL A O 1
ATOM 965 N N . SER A 1 130 ? 17.444 5.809 -0.217 1.00 16.93 130 SER A N 1
ATOM 966 C CA . SER A 1 130 ? 16.997 6.915 -1.047 1.00 17.85 130 SER A CA 1
ATOM 967 C C . SER A 1 130 ? 16.879 6.463 -2.501 1.00 17.46 130 SER A C 1
ATOM 968 O O . SER A 1 130 ? 15.911 6.811 -3.197 1.00 16.54 130 SER A O 1
ATOM 971 N N . TYR A 1 131 ? 17.854 5.665 -2.952 1.00 17.18 131 TYR A N 1
ATOM 972 C CA . TYR A 1 131 ? 17.807 5.107 -4.299 1.00 17.70 131 TYR A CA 1
ATOM 973 C C . TYR A 1 131 ? 16.584 4.188 -4.506 1.00 17.20 131 TYR A C 1
ATOM 974 O O . TYR A 1 131 ? 15.851 4.326 -5.492 1.00 17.89 131 TYR A O 1
ATOM 983 N N . CYS A 1 132 ? 16.335 3.276 -3.572 1.00 17.35 132 CYS A N 1
ATOM 984 C CA . CYS A 1 132 ? 15.141 2.422 -3.654 1.00 17.17 132 CYS A CA 1
ATOM 985 C C . CYS A 1 132 ? 13.873 3.264 -3.725 1.00 16.73 132 CYS A C 1
ATOM 986 O O . CYS A 1 132 ? 12.991 2.995 -4.531 1.00 16.02 132 CYS A O 1
ATOM 989 N N . HIS A 1 133 ? 13.791 4.289 -2.883 1.00 16.67 133 HIS A N 1
ATOM 990 C CA . HIS A 1 133 ? 12.629 5.156 -2.893 1.00 16.89 133 HIS A CA 1
ATOM 991 C C . HIS A 1 133 ? 12.414 5.792 -4.263 1.00 17.60 133 HIS A C 1
ATOM 992 O O . HIS A 1 133 ? 11.284 5.852 -4.717 1.00 18.57 133 HIS A O 1
ATOM 999 N N . SER A 1 134 ? 13.491 6.237 -4.915 1.00 18.23 134 SER A N 1
ATOM 1000 C CA . SER A 1 134 ? 13.409 6.818 -6.261 1.00 19.24 134 SER A CA 1
ATOM 1001 C C . SER A 1 134 ? 12.892 5.796 -7.280 1.00 19.40 134 SER A C 1
ATOM 1002 O O . SER A 1 134 ? 12.271 6.170 -8.282 1.00 19.85 134 SER A O 1
ATOM 1005 N N . MET A 1 135 ? 13.121 4.509 -7.010 1.00 19.04 135 MET A N 1
ATOM 1006 C CA . MET A 1 135 ? 12.620 3.428 -7.855 1.00 18.86 135 MET A CA 1
ATOM 1007 C C . MET A 1 135 ? 11.240 2.950 -7.403 1.00 18.32 135 MET A C 1
ATOM 1008 O O . MET A 1 135 ? 10.711 1.981 -7.931 1.00 18.18 135 MET A O 1
ATOM 1013 N N . GLN A 1 136 ? 10.653 3.663 -6.445 1.00 17.93 136 GLN A N 1
ATOM 1014 C CA . GLN A 1 136 ? 9.320 3.352 -5.909 1.00 17.57 136 GLN A CA 1
ATOM 1015 C C . GLN A 1 136 ? 9.263 1.961 -5.281 1.00 17.48 136 GLN A C 1
ATOM 1016 O O . GLN A 1 136 ? 8.269 1.242 -5.400 1.00 17.96 136 GLN A O 1
ATOM 1022 N N . ILE A 1 137 ? 10.347 1.631 -4.581 1.00 17.57 137 ILE A N 1
ATOM 1023 C CA . ILE A 1 137 ? 10.447 0.460 -3.725 1.00 18.07 137 ILE A CA 1
ATOM 1024 C C . ILE A 1 137 ? 10.616 0.951 -2.287 1.00 18.48 137 ILE A C 1
ATOM 1025 O O . ILE A 1 137 ? 11.509 1.748 -1.996 1.00 18.67 137 ILE A O 1
ATOM 1030 N N . CYS A 1 138 ? 9.743 0.492 -1.395 1.00 18.93 138 CYS A N 1
ATOM 1031 C CA . CYS A 1 138 ? 9.768 0.953 -0.007 1.00 19.09 138 CYS A CA 1
ATOM 1032 C C . CYS A 1 138 ? 9.112 -0.028 0.953 1.00 19.97 138 CYS A C 1
ATOM 1033 O O . CYS A 1 138 ? 8.674 -1.107 0.546 1.00 20.18 138 CYS A O 1
ATOM 1036 N N . HIS A 1 139 ? 9.032 0.364 2.228 1.00 21.07 139 HIS A N 1
ATOM 1037 C CA . HIS A 1 139 ? 8.578 -0.515 3.299 1.00 22.39 139 HIS A CA 1
ATOM 1038 C C . HIS A 1 139 ? 9.416 -1.801 3.286 1.00 21.75 139 HIS A C 1
ATOM 1039 O O . HIS A 1 139 ? 8.901 -2.905 3.172 1.00 22.19 139 HIS A O 1
ATOM 1046 N N . ARG A 1 140 ? 10.722 -1.630 3.396 1.00 21.12 140 ARG A N 1
ATOM 1047 C CA . ARG A 1 140 ? 11.665 -2.730 3.294 1.00 21.14 140 ARG A CA 1
ATOM 1048 C C . ARG A 1 140 ? 12.080 -3.224 4.671 1.00 21.47 140 ARG A C 1
ATOM 1049 O O . ARG A 1 140 ? 11.871 -2.543 5.672 1.00 21.26 140 ARG A O 1
ATOM 1057 N N . ASP A 1 141 ? 12.631 -4.435 4.720 1.00 21.75 141 ASP A N 1
ATOM 1058 C CA . ASP A 1 141 ? 13.149 -4.984 5.979 1.00 22.37 141 ASP A CA 1
ATOM 1059 C C . ASP A 1 141 ? 14.614 -4.594 6.091 1.00 21.86 141 ASP A C 1
ATOM 1060 O O . ASP A 1 141 ? 15.511 -5.254 5.556 1.00 21.89 141 ASP A O 1
ATOM 1065 N N . LEU A 1 142 ? 14.846 -3.498 6.788 1.00 21.38 142 LEU A N 1
ATOM 1066 C CA . LEU A 1 142 ? 16.162 -2.891 6.849 1.00 21.43 142 LEU A CA 1
ATOM 1067 C C . LEU A 1 142 ? 16.886 -3.200 8.163 1.00 21.45 142 LEU A C 1
ATOM 1068 O O . LEU A 1 142 ? 17.693 -2.412 8.629 1.00 22.12 142 LEU A O 1
ATOM 1073 N N . LYS A 1 143 ? 16.607 -4.360 8.742 1.00 21.53 143 LYS A N 1
ATOM 1074 C CA . LYS A 1 143 ? 17.264 -4.792 9.963 1.00 21.73 143 LYS A CA 1
ATOM 1075 C C . LYS A 1 143 ? 18.766 -4.986 9.751 1.00 21.38 143 LYS A C 1
ATOM 1076 O O . LYS A 1 143 ? 19.238 -5.150 8.624 1.00 20.82 143 LYS A O 1
ATOM 1082 N N . LEU A 1 144 ? 19.498 -4.977 10.856 1.00 21.27 144 LEU A N 1
ATOM 1083 C CA . LEU A 1 144 ? 20.957 -5.086 10.842 1.00 21.85 144 LEU A CA 1
ATOM 1084 C C . LEU A 1 144 ? 21.445 -6.326 10.085 1.00 22.36 144 LEU A C 1
ATOM 1085 O O . LEU A 1 144 ? 22.467 -6.272 9.405 1.00 22.35 144 LEU A O 1
ATOM 1090 N N . GLU A 1 145 ? 20.679 -7.414 10.184 1.00 23.04 145 GLU A N 1
ATOM 1091 C CA . GLU A 1 145 ? 21.006 -8.694 9.565 1.00 23.98 145 GLU A CA 1
ATOM 1092 C C . GLU A 1 145 ? 20.907 -8.683 8.039 1.00 23.52 145 GLU A C 1
ATOM 1093 O O . GLU A 1 145 ? 21.496 -9.534 7.372 1.00 23.74 145 GLU A O 1
ATOM 1099 N N . ASN A 1 146 ? 20.149 -7.729 7.504 1.00 22.52 146 ASN A N 1
ATOM 1100 C CA . ASN A 1 146 ? 19.997 -7.529 6.070 1.00 22.01 146 ASN A CA 1
ATOM 1101 C C . ASN A 1 146 ? 20.915 -6.417 5.529 1.00 21.76 146 ASN A C 1
ATOM 1102 O O . ASN A 1 146 ? 20.855 -6.064 4.346 1.00 22.17 146 ASN A O 1
ATOM 1107 N N . THR A 1 147 ? 21.723 -5.847 6.414 1.00 21.51 147 THR A N 1
ATOM 1108 C CA . THR A 1 147 ? 22.706 -4.837 6.070 1.00 21.60 147 THR A CA 1
ATOM 1109 C C . THR A 1 147 ? 24.065 -5.518 6.028 1.00 22.13 147 THR A C 1
ATOM 1110 O O . THR A 1 147 ? 24.782 -5.579 7.033 1.00 22.79 147 THR A O 1
ATOM 1114 N N . LEU A 1 148 ? 24.404 -6.054 4.863 1.00 22.53 148 LEU A N 1
ATOM 1115 C CA . LEU A 1 148 ? 25.615 -6.849 4.721 1.00 23.20 148 LEU A CA 1
ATOM 1116 C C . LEU A 1 148 ? 26.798 -5.924 4.496 1.00 23.74 148 LEU A C 1
ATOM 1117 O O . LEU A 1 148 ? 26.635 -4.745 4.189 1.00 22.60 148 LEU A O 1
ATOM 1122 N N . LEU A 1 149 ? 27.993 -6.476 4.661 1.00 24.87 149 LEU A N 1
ATOM 1123 C CA . LEU A 1 149 ? 29.228 -5.744 4.441 1.00 25.90 149 LEU A CA 1
ATOM 1124 C C . LEU A 1 149 ? 30.096 -6.506 3.464 1.00 27.21 149 LEU A C 1
ATOM 1125 O O . LEU A 1 149 ? 30.135 -7.737 3.512 1.00 26.58 149 LEU A O 1
ATOM 1130 N N . ASP A 1 150 ? 30.780 -5.783 2.577 1.00 28.73 150 ASP A N 1
ATOM 1131 C CA . ASP A 1 150 ? 31.729 -6.407 1.658 1.00 30.66 150 ASP A CA 1
ATOM 1132 C C . ASP A 1 150 ? 33.057 -6.623 2.393 1.00 32.89 150 ASP A C 1
ATOM 1133 O O . ASP A 1 150 ? 33.144 -6.382 3.600 1.00 32.76 150 ASP A O 1
ATOM 1138 N N . GLY A 1 151 ? 34.078 -7.082 1.676 1.00 35.51 151 GLY A N 1
ATOM 1139 C CA . GLY A 1 151 ? 35.358 -7.421 2.304 1.00 37.76 151 GLY A CA 1
ATOM 1140 C C . GLY A 1 151 ? 36.404 -6.329 2.170 1.00 39.66 151 GLY A C 1
ATOM 1141 O O . GLY A 1 151 ? 37.570 -6.623 1.902 1.00 41.02 151 GLY A O 1
ATOM 1142 N N . SER A 1 152 ? 35.998 -5.073 2.342 1.00 41.04 152 SER A N 1
ATOM 1143 C CA . SER A 1 152 ? 36.929 -3.941 2.287 1.00 42.20 152 SER A CA 1
ATOM 1144 C C . SER A 1 152 ? 37.299 -3.521 3.708 1.00 43.16 152 SER A C 1
ATOM 1145 O O . SER A 1 152 ? 36.508 -3.735 4.642 1.00 43.29 152 SER A O 1
ATOM 1148 N N . PRO A 1 153 ? 38.497 -2.925 3.886 1.00 43.99 153 PRO A N 1
ATOM 1149 C CA . PRO A 1 153 ? 38.907 -2.444 5.215 1.00 43.89 153 PRO A CA 1
ATOM 1150 C C . PRO A 1 153 ? 37.922 -1.415 5.777 1.00 42.94 153 PRO A C 1
ATOM 1151 O O . PRO A 1 153 ? 37.548 -1.489 6.943 1.00 43.09 153 PRO A O 1
ATOM 1155 N N . ALA A 1 154 ? 37.524 -0.462 4.945 1.00 41.54 154 ALA A N 1
ATOM 1156 C CA . ALA A 1 154 ? 36.365 0.373 5.221 1.00 40.22 154 ALA A CA 1
ATOM 1157 C C . ALA A 1 154 ? 35.195 -0.280 4.479 1.00 38.63 154 ALA A C 1
ATOM 1158 O O . ALA A 1 154 ? 34.970 0.009 3.302 1.00 37.93 154 ALA A O 1
ATOM 1160 N N . PRO A 1 155 ? 34.452 -1.176 5.162 1.00 37.10 155 PRO A N 1
ATOM 1161 C CA . PRO A 1 155 ? 33.508 -2.026 4.441 1.00 35.95 155 PRO A CA 1
ATOM 1162 C C . PRO A 1 155 ? 32.415 -1.260 3.713 1.00 34.64 155 PRO A C 1
ATOM 1163 O O . PRO A 1 155 ? 31.844 -0.308 4.250 1.00 34.64 155 PRO A O 1
ATOM 1167 N N . ARG A 1 156 ? 32.135 -1.672 2.488 1.00 33.11 156 ARG A N 1
ATOM 1168 C CA . ARG A 1 156 ? 30.999 -1.137 1.769 1.00 31.84 156 ARG A CA 1
ATOM 1169 C C . ARG A 1 156 ? 29.732 -1.883 2.207 1.00 30.05 156 ARG A C 1
ATOM 1170 O O . ARG A 1 156 ? 29.698 -3.118 2.285 1.00 29.69 156 ARG A O 1
ATOM 1178 N N . LEU A 1 157 ? 28.710 -1.102 2.542 1.00 28.02 157 LEU A N 1
ATOM 1179 C CA . LEU A 1 157 ? 27.429 -1.617 3.008 1.00 26.05 157 LEU A CA 1
ATOM 1180 C C . LEU A 1 157 ? 26.657 -2.144 1.812 1.00 25.19 157 LEU A C 1
ATOM 1181 O O . LEU A 1 157 ? 26.683 -1.546 0.749 1.00 24.52 157 LEU A O 1
ATOM 1186 N N . LYS A 1 158 ? 26.005 -3.291 1.966 1.00 24.46 158 LYS A N 1
ATOM 1187 C CA . LYS A 1 158 ? 25.274 -3.910 0.864 1.00 24.20 158 LYS A CA 1
ATOM 1188 C C . LYS A 1 158 ? 23.928 -4.421 1.372 1.00 23.85 158 LYS A C 1
ATOM 1189 O O . LYS A 1 158 ? 23.858 -5.471 2.009 1.00 24.30 158 LYS A O 1
ATOM 1195 N N . ILE A 1 159 ? 22.866 -3.676 1.097 1.00 23.37 159 ILE A N 1
ATOM 1196 C CA . ILE A 1 159 ? 21.545 -4.024 1.586 1.00 23.30 159 ILE A CA 1
ATOM 1197 C C . ILE A 1 159 ? 21.078 -5.256 0.814 1.00 23.35 159 ILE A C 1
ATOM 1198 O O . ILE A 1 159 ? 21.220 -5.326 -0.405 1.00 22.75 159 ILE A O 1
ATOM 1203 N N . CYS A 1 160 ? 20.534 -6.229 1.528 1.00 23.93 160 CYS A N 1
ATOM 1204 C CA . CYS A 1 160 ? 20.016 -7.432 0.893 1.00 24.93 160 CYS A CA 1
ATOM 1205 C C . CYS A 1 160 ? 18.795 -7.891 1.679 1.00 25.94 160 CYS A C 1
ATOM 1206 O O . CYS A 1 160 ? 18.913 -8.626 2.653 1.00 25.06 160 CYS A O 1
ATOM 1209 N N . ASP A 1 161 ? 17.630 -7.431 1.240 1.00 27.63 161 ASP A N 1
ATOM 1210 C CA . ASP A 1 161 ? 16.374 -7.640 1.947 1.00 29.57 161 ASP A CA 1
ATOM 1211 C C . ASP A 1 161 ? 15.415 -8.508 1.126 1.00 29.84 161 ASP A C 1
ATOM 1212 O O . ASP A 1 161 ? 14.236 -8.633 1.457 1.00 30.38 161 ASP A O 1
ATOM 1217 N N . PHE A 1 162 ? 15.919 -9.130 0.069 1.00 29.98 162 PHE A N 1
ATOM 1218 C CA . PHE A 1 162 ? 15.051 -9.760 -0.924 1.00 30.22 162 PHE A CA 1
ATOM 1219 C C . PHE A 1 162 ? 14.531 -11.097 -0.392 1.00 31.30 162 PHE A C 1
ATOM 1220 O O . PHE A 1 162 ? 15.269 -11.851 0.233 1.00 31.35 162 PHE A O 1
ATOM 1228 N N . GLY A 1 163 ? 13.244 -11.358 -0.593 1.00 32.60 163 GLY A N 1
ATOM 1229 C CA . GLY A 1 163 ? 12.621 -12.572 -0.076 1.00 33.83 163 GLY A CA 1
ATOM 1230 C C . GLY A 1 163 ? 12.919 -13.806 -0.907 1.00 34.63 163 GLY A C 1
ATOM 1231 O O . GLY A 1 163 ? 12.057 -14.257 -1.674 1.00 34.83 163 GLY A O 1
ATOM 1232 N N . TYR A 1 164 ? 14.131 -14.353 -0.762 1.00 35.44 164 TYR A N 1
ATOM 1233 C CA . TYR A 1 164 ? 14.529 -15.558 -1.505 1.00 36.17 164 TYR A CA 1
ATOM 1234 C C . TYR A 1 164 ? 14.621 -16.828 -0.650 1.00 38.13 164 TYR A C 1
ATOM 1235 O O . TYR A 1 164 ? 15.107 -17.855 -1.122 1.00 38.16 164 TYR A O 1
ATOM 1244 N N . SER A 1 165 ? 14.147 -16.769 0.591 1.00 40.06 165 SER A N 1
ATOM 1245 C CA . SER A 1 165 ? 14.146 -17.943 1.468 1.00 41.45 165 SER A CA 1
ATOM 1246 C C . SER A 1 165 ? 12.725 -18.453 1.695 1.00 41.83 165 SER A C 1
ATOM 1247 O O . SER A 1 165 ? 11.893 -17.753 2.270 1.00 42.57 165 SER A O 1
ATOM 1250 N N . PRO A 1 181 ? 12.282 -5.620 16.351 1.00 37.10 181 PRO A N 1
ATOM 1251 C CA . PRO A 1 181 ? 11.111 -5.142 17.079 1.00 36.51 181 PRO A CA 1
ATOM 1252 C C . PRO A 1 181 ? 11.058 -3.622 17.086 1.00 34.96 181 PRO A C 1
ATOM 1253 O O . PRO A 1 181 ? 10.058 -3.030 16.675 1.00 33.57 181 PRO A O 1
ATOM 1257 N N . ALA A 1 182 ? 12.155 -3.003 17.522 1.00 33.08 182 ALA A N 1
ATOM 1258 C CA . ALA A 1 182 ? 12.317 -1.549 17.433 1.00 31.54 182 ALA A CA 1
ATOM 1259 C C . ALA A 1 182 ? 12.179 -1.052 15.994 1.00 29.87 182 ALA A C 1
ATOM 1260 O O . ALA A 1 182 ? 11.753 0.105 15.773 1.00 29.57 182 ALA A O 1
ATOM 1262 N N . TYR A 1 183 ? 12.460 -1.928 15.022 1.00 28.08 183 TYR A N 1
ATOM 1263 C CA . TYR A 1 183 ? 12.415 -1.537 13.603 1.00 26.78 183 TYR A CA 1
ATOM 1264 C C . TYR A 1 183 ? 11.037 -1.090 13.122 1.00 26.03 183 TYR A C 1
ATOM 1265 O O . TYR A 1 183 ? 10.939 -0.339 12.156 1.00 26.77 183 TYR A O 1
ATOM 1274 N N . ILE A 1 184 ? 9.989 -1.524 13.812 1.00 24.64 184 ILE A N 1
ATOM 1275 C CA . ILE A 1 184 ? 8.631 -1.185 13.404 1.00 23.75 184 ILE A CA 1
ATOM 1276 C C . ILE A 1 184 ? 8.213 0.230 13.865 1.00 22.11 184 ILE A C 1
ATOM 1277 O O . ILE A 1 184 ? 8.195 0.557 15.051 1.00 21.93 184 ILE A O 1
ATOM 1282 N N . ALA A 1 185 ? 7.897 1.078 12.897 1.00 20.11 185 ALA A N 1
ATOM 1283 C CA . ALA A 1 185 ? 7.479 2.439 13.181 1.00 19.34 185 ALA A CA 1
ATOM 1284 C C . ALA A 1 185 ? 6.058 2.440 13.770 1.00 18.82 185 ALA A C 1
ATOM 1285 O O . ALA A 1 185 ? 5.272 1.544 13.471 1.00 18.22 185 ALA A O 1
ATOM 1287 N N . PRO A 1 186 ? 5.720 3.460 14.571 1.00 18.63 186 PRO A N 1
ATOM 1288 C CA . PRO A 1 186 ? 4.394 3.519 15.219 1.00 18.64 186 PRO A CA 1
ATOM 1289 C C . PRO A 1 186 ? 3.204 3.374 14.268 1.00 18.40 186 PRO A C 1
ATOM 1290 O O . PRO A 1 186 ? 2.267 2.614 14.551 1.00 18.14 186 PRO A O 1
ATOM 1294 N N . GLU A 1 187 ? 3.254 4.062 13.135 1.00 17.47 187 GLU A N 1
ATOM 1295 C CA . GLU A 1 187 ? 2.151 4.030 12.200 1.00 17.12 187 GLU A CA 1
ATOM 1296 C C . GLU A 1 187 ? 1.942 2.637 11.601 1.00 17.10 187 GLU A C 1
ATOM 1297 O O . GLU A 1 187 ? 0.838 2.309 11.170 1.00 17.09 187 GLU A O 1
ATOM 1303 N N . VAL A 1 188 ? 2.990 1.813 11.582 1.00 17.23 188 VAL A N 1
ATOM 1304 C CA . VAL A 1 188 ? 2.882 0.447 11.065 1.00 17.79 188 VAL A CA 1
ATOM 1305 C C . VAL A 1 188 ? 2.036 -0.397 12.016 1.00 18.48 188 VAL A C 1
ATOM 1306 O O . VAL A 1 188 ? 1.326 -1.294 11.586 1.00 18.09 188 VAL A O 1
ATOM 1310 N N . LEU A 1 189 ? 2.090 -0.077 13.308 1.00 18.91 189 LEU A N 1
ATOM 1311 C CA . LEU A 1 189 ? 1.268 -0.757 14.297 1.00 19.73 189 LEU A CA 1
ATOM 1312 C C . LEU A 1 189 ? -0.130 -0.161 14.346 1.00 19.95 189 LEU A C 1
ATOM 1313 O O . LEU A 1 189 ? -1.088 -0.876 14.589 1.00 21.45 189 LEU A O 1
ATOM 1318 N N . LEU A 1 190 ? -0.257 1.145 14.110 1.00 19.65 190 LEU A N 1
ATOM 1319 C CA . LEU A 1 190 ? -1.521 1.837 14.324 1.00 19.72 190 LEU A CA 1
ATOM 1320 C C . LEU A 1 190 ? -2.439 1.883 13.115 1.00 20.64 190 LEU A C 1
ATOM 1321 O O . LEU A 1 190 ? -3.661 1.960 13.277 1.00 21.64 190 LEU A O 1
ATOM 1326 N N . ARG A 1 191 ? -1.869 1.857 11.911 1.00 20.38 191 ARG A N 1
ATOM 1327 C CA . ARG A 1 191 ? -2.639 2.098 10.703 1.00 20.55 191 ARG A CA 1
ATOM 1328 C C . ARG A 1 191 ? -2.547 0.884 9.802 1.00 21.04 191 ARG A C 1
ATOM 1329 O O . ARG A 1 191 ? -1.509 0.238 9.738 1.00 20.96 191 ARG A O 1
ATOM 1337 N N . GLN A 1 192 ? -3.624 0.575 9.085 1.00 22.07 192 GLN A N 1
ATOM 1338 C CA . GLN A 1 192 ? -3.609 -0.582 8.191 1.00 23.06 192 GLN A CA 1
ATOM 1339 C C . GLN A 1 192 ? -2.755 -0.289 6.969 1.00 22.78 192 GLN A C 1
ATOM 1340 O O . GLN A 1 192 ? -1.977 -1.140 6.520 1.00 23.68 192 GLN A O 1
ATOM 1346 N N . GLU A 1 193 ? -2.899 0.916 6.442 1.00 22.00 193 GLU A N 1
ATOM 1347 C CA . GLU A 1 193 ? -2.075 1.389 5.341 1.00 22.61 193 GLU A CA 1
ATOM 1348 C C . GLU A 1 193 ? -1.272 2.582 5.798 1.00 21.26 193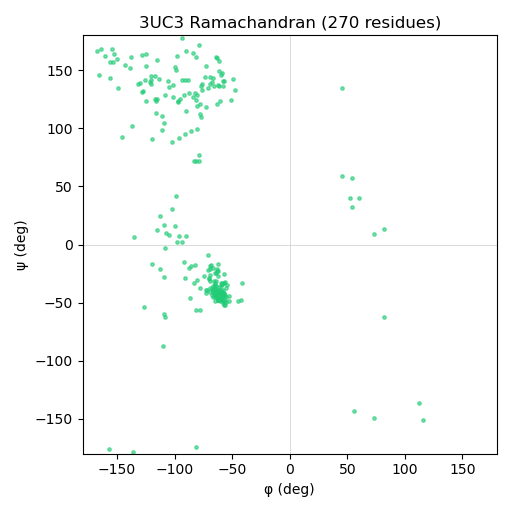 GLU A C 1
ATOM 1349 O O . GLU A 1 193 ? -1.747 3.392 6.591 1.00 21.59 193 GLU A O 1
ATOM 1355 N N . TYR A 1 194 ? -0.054 2.702 5.287 1.00 19.55 194 TYR A N 1
ATOM 1356 C CA . TYR A 1 194 ? 0.826 3.788 5.681 1.00 18.37 194 TYR A CA 1
ATOM 1357 C C . TYR A 1 194 ? 1.822 4.079 4.563 1.00 17.51 194 TYR A C 1
ATOM 1358 O O . TYR A 1 194 ? 1.972 3.285 3.621 1.00 17.05 194 TYR A O 1
ATOM 1367 N N . ASP A 1 195 ? 2.516 5.202 4.711 1.00 16.36 195 ASP A N 1
ATOM 1368 C CA . ASP A 1 195 ? 3.552 5.615 3.784 1.00 15.42 195 ASP A CA 1
ATOM 1369 C C . ASP A 1 195 ? 4.842 4.806 4.024 1.00 15.06 195 ASP A C 1
ATOM 1370 O O . ASP A 1 195 ? 5.520 4.950 5.047 1.00 15.63 195 ASP A O 1
ATOM 1375 N N . GLY A 1 196 ? 5.163 3.928 3.081 1.00 14.85 196 GLY A N 1
ATOM 1376 C CA . GLY A 1 196 ? 6.297 3.036 3.220 1.00 14.52 196 GLY A CA 1
ATOM 1377 C C . GLY A 1 196 ? 7.647 3.738 3.241 1.00 14.37 196 GLY A C 1
ATOM 1378 O O . GLY A 1 196 ? 8.575 3.268 3.890 1.00 15.15 196 GLY A O 1
ATOM 1379 N N . LYS A 1 197 ? 7.761 4.856 2.535 1.00 14.41 197 LYS A N 1
ATOM 1380 C CA . LYS A 1 197 ? 9.008 5.617 2.512 1.00 14.40 197 LYS A CA 1
ATOM 1381 C C . LYS A 1 197 ? 9.287 6.283 3.855 1.00 14.56 197 LYS A C 1
ATOM 1382 O O . LYS A 1 197 ? 10.417 6.276 4.342 1.00 15.53 197 LYS A O 1
ATOM 1388 N N . ILE A 1 198 ? 8.250 6.830 4.476 1.00 14.71 198 ILE A N 1
ATOM 1389 C CA . ILE A 1 198 ? 8.404 7.468 5.786 1.00 14.12 198 ILE A CA 1
ATOM 1390 C C . ILE A 1 198 ? 8.695 6.414 6.875 1.00 14.13 198 ILE A C 1
ATOM 1391 O O . ILE A 1 198 ? 9.497 6.645 7.778 1.00 14.48 198 ILE A O 1
ATOM 1396 N N . ALA A 1 199 ? 8.070 5.244 6.777 1.00 14.19 199 ALA A N 1
ATOM 1397 C CA . ALA A 1 199 ? 8.374 4.148 7.694 1.00 14.20 199 ALA A CA 1
ATOM 1398 C C . ALA A 1 199 ? 9.829 3.696 7.585 1.00 14.59 199 ALA A C 1
ATOM 1399 O O . ALA A 1 199 ? 10.443 3.369 8.581 1.00 14.53 199 ALA A O 1
ATOM 1401 N N . ASP A 1 200 ? 10.364 3.654 6.368 1.00 15.19 200 ASP A N 1
ATOM 1402 C CA . ASP A 1 200 ? 11.774 3.308 6.153 1.00 15.19 200 ASP A CA 1
ATOM 1403 C C . ASP A 1 200 ? 12.746 4.265 6.870 1.00 15.15 200 ASP A C 1
ATOM 1404 O O . ASP A 1 200 ? 13.804 3.840 7.334 1.00 15.20 200 ASP A O 1
ATOM 1409 N N . VAL A 1 201 ? 12.393 5.550 6.937 1.00 15.25 201 VAL A N 1
ATOM 1410 C CA . VAL A 1 201 ? 13.207 6.528 7.621 1.00 15.13 201 VAL A CA 1
ATOM 1411 C C . VAL A 1 201 ? 13.341 6.182 9.106 1.00 15.01 201 VAL A C 1
ATOM 1412 O O . VAL A 1 201 ? 14.438 6.231 9.657 1.00 15.25 201 VAL A O 1
ATOM 1416 N N . TRP A 1 202 ? 12.235 5.806 9.741 1.00 15.31 202 TRP A N 1
ATOM 1417 C CA . TRP A 1 202 ? 12.260 5.316 11.109 1.00 15.85 202 TRP A CA 1
ATOM 1418 C C . TRP A 1 202 ? 13.260 4.174 11.267 1.00 16.14 202 TRP A C 1
ATOM 1419 O O . TRP A 1 202 ? 14.095 4.202 12.177 1.00 16.76 202 TRP A O 1
ATOM 1430 N N . SER A 1 203 ? 13.198 3.191 10.371 1.00 16.61 203 SER A N 1
ATOM 1431 C CA . SER A 1 203 ? 14.127 2.054 10.433 1.00 17.18 203 SER A CA 1
ATOM 1432 C C . SER A 1 203 ? 15.576 2.509 10.367 1.00 16.95 203 SER A C 1
ATOM 1433 O O . SER A 1 203 ? 16.430 1.974 11.064 1.00 17.92 203 SER A O 1
ATOM 1436 N N . CYS A 1 204 ? 15.853 3.474 9.504 1.00 16.76 204 CYS A N 1
ATOM 1437 C CA . CYS A 1 204 ? 17.222 3.990 9.355 1.00 17.04 204 CYS A CA 1
ATOM 1438 C C . CYS A 1 204 ? 17.704 4.592 10.682 1.00 16.99 204 CYS A C 1
ATOM 1439 O O . CYS A 1 204 ? 18.879 4.475 11.047 1.00 17.35 204 CYS A O 1
ATOM 1442 N N . GLY A 1 205 ? 16.784 5.234 11.396 1.00 16.80 205 GLY A N 1
ATOM 1443 C CA . GLY A 1 205 ? 17.053 5.784 12.716 1.00 16.91 205 GLY A CA 1
ATOM 1444 C C . GLY A 1 205 ? 17.410 4.730 13.745 1.00 17.16 205 GLY A C 1
ATOM 1445 O O . GLY A 1 205 ? 18.319 4.929 14.555 1.00 17.89 205 GLY A O 1
ATOM 1446 N N . VAL A 1 206 ? 16.710 3.601 13.711 1.00 17.08 206 VAL A N 1
ATOM 1447 C CA . VAL A 1 206 ? 17.018 2.476 14.593 1.00 17.31 206 VAL A CA 1
ATOM 1448 C C . VAL A 1 206 ? 18.424 1.956 14.322 1.00 17.83 206 VAL A C 1
ATOM 1449 O O . VAL A 1 206 ? 19.184 1.704 15.241 1.00 18.01 206 VAL A O 1
ATOM 1453 N N . THR A 1 207 ? 18.787 1.828 13.054 1.00 18.40 207 THR A N 1
ATOM 1454 C CA . THR A 1 207 ? 20.144 1.406 12.727 1.00 18.78 207 THR A CA 1
ATOM 1455 C C . THR A 1 207 ? 21.193 2.415 13.213 1.00 19.37 207 THR A C 1
ATOM 1456 O O . THR A 1 207 ? 22.201 2.007 13.784 1.00 20.37 207 THR A O 1
ATOM 1460 N N . LEU A 1 208 ? 20.952 3.713 13.025 1.00 20.05 208 LEU A N 1
ATOM 1461 C CA . LEU A 1 208 ? 21.854 4.747 13.540 1.00 20.53 208 LEU A CA 1
ATOM 1462 C C . LEU A 1 208 ? 22.010 4.634 15.065 1.00 21.51 208 LEU A C 1
ATOM 1463 O O . LEU A 1 208 ? 23.130 4.634 15.611 1.00 21.26 208 LEU A O 1
ATOM 1468 N N . TYR A 1 209 ? 20.873 4.532 15.746 1.00 21.63 209 TYR A N 1
ATOM 1469 C CA . TYR A 1 209 ? 20.866 4.402 17.191 1.00 22.06 209 TYR A CA 1
ATOM 1470 C C . TYR A 1 209 ? 21.674 3.205 17.683 1.00 22.61 209 TYR A C 1
ATOM 1471 O O . TYR A 1 209 ? 22.490 3.345 18.600 1.00 23.44 209 TYR A O 1
ATOM 1480 N N . VAL A 1 210 ? 21.443 2.030 17.099 1.00 22.77 210 VAL A N 1
ATOM 1481 C CA . VAL A 1 210 ? 22.111 0.823 17.564 1.00 23.33 210 VAL A CA 1
ATOM 1482 C C . VAL A 1 210 ? 23.630 0.913 17.310 1.00 23.57 210 VAL A C 1
ATOM 1483 O O . VAL A 1 210 ? 24.425 0.446 18.125 1.00 24.10 210 VAL A O 1
ATOM 1487 N N . MET A 1 211 ? 24.028 1.517 16.194 1.00 23.65 211 MET A N 1
ATOM 1488 C CA . MET A 1 211 ? 25.458 1.716 15.907 1.00 23.84 211 MET A CA 1
ATOM 1489 C C . MET A 1 211 ? 26.138 2.572 16.973 1.00 24.75 211 MET A C 1
ATOM 1490 O O . MET A 1 211 ? 27.280 2.303 17.361 1.00 25.59 211 MET A O 1
ATOM 1495 N N . LEU A 1 212 ? 25.442 3.612 17.418 1.00 25.51 212 LEU A N 1
ATOM 1496 C CA . LEU A 1 212 ? 25.985 4.564 18.377 1.00 26.57 212 LEU A CA 1
ATOM 1497 C C . LEU A 1 212 ? 25.929 4.069 19.819 1.00 27.65 212 LEU A C 1
ATOM 1498 O O . LEU A 1 212 ? 26.784 4.419 20.630 1.00 27.92 212 LEU A O 1
ATOM 1503 N N . VAL A 1 213 ? 24.923 3.258 20.129 1.00 28.58 213 VAL A N 1
ATOM 1504 C CA . VAL A 1 213 ? 24.614 2.899 21.510 1.00 29.40 213 VAL A CA 1
ATOM 1505 C C . VAL A 1 213 ? 24.960 1.460 21.809 1.00 29.76 213 VAL A C 1
ATOM 1506 O O . VAL A 1 213 ? 25.306 1.138 22.940 1.00 30.02 213 VAL A O 1
ATOM 1510 N N . GLY A 1 214 ? 24.918 0.597 20.799 1.00 30.11 214 GLY A N 1
ATOM 1511 C CA . GLY A 1 214 ? 25.218 -0.818 20.989 1.00 30.18 214 GLY A CA 1
ATOM 1512 C C . GLY A 1 214 ? 24.035 -1.607 21.523 1.00 30.43 214 GLY A C 1
ATOM 1513 O O . GLY A 1 214 ? 24.198 -2.739 21.974 1.00 31.03 214 GLY A O 1
ATOM 1514 N N . ALA A 1 215 ? 22.849 -1.003 21.489 1.00 29.98 215 ALA A N 1
ATOM 1515 C CA . ALA A 1 215 ? 21.617 -1.664 21.893 1.00 29.68 215 ALA A CA 1
ATOM 1516 C C . ALA A 1 215 ? 20.444 -1.035 21.156 1.00 29.03 215 ALA A C 1
ATOM 1517 O O . ALA A 1 215 ? 20.521 0.105 20.706 1.00 28.28 215 ALA A O 1
ATOM 1519 N N . TYR A 1 216 ? 19.356 -1.787 21.044 1.00 28.91 216 TYR A N 1
ATOM 1520 C CA . TYR A 1 216 ? 18.147 -1.308 20.363 1.00 28.95 216 TYR A CA 1
ATOM 1521 C C . TYR A 1 216 ? 17.469 -0.200 21.161 1.00 28.66 216 TYR A C 1
ATOM 1522 O O . TYR A 1 216 ? 17.467 -0.248 22.380 1.00 28.45 216 TYR A O 1
ATOM 1531 N N . PRO A 1 217 ? 16.894 0.799 20.472 1.00 28.53 217 PRO A N 1
ATOM 1532 C CA . PRO A 1 217 ? 16.322 1.987 21.122 1.00 29.77 217 PRO A CA 1
ATOM 1533 C C . PRO A 1 217 ? 15.047 1.743 21.925 1.00 32.04 217 PRO A C 1
ATOM 1534 O O . PRO A 1 217 ? 14.781 2.450 22.893 1.00 32.65 217 PRO A O 1
ATOM 1538 N N . PHE A 1 218 ? 14.242 0.775 21.545 1.00 34.21 218 PHE A N 1
ATOM 1539 C CA . PHE A 1 218 ? 13.025 0.577 22.324 1.00 36.83 218 PHE A CA 1
ATOM 1540 C C . PHE A 1 218 ? 13.035 -0.818 22.912 1.00 40.24 218 PHE A C 1
ATOM 1541 O O . PHE A 1 218 ? 12.600 -1.780 22.276 1.00 41.42 218 PHE A O 1
ATOM 1549 N N . GLU A 1 219 ? 13.579 -0.912 24.121 1.00 43.73 219 GLU A N 1
ATOM 1550 C CA . GLU A 1 219 ? 13.731 -2.180 24.836 1.00 46.25 219 GLU A CA 1
ATOM 1551 C C . GLU A 1 219 ? 13.315 -2.001 26.292 1.00 46.63 219 GLU A C 1
ATOM 1552 O O . GLU A 1 219 ? 13.494 -0.925 26.862 1.00 47.01 219 GLU A O 1
ATOM 1558 N N . PRO A 1 224 ? 13.740 -5.570 28.647 1.00 69.16 224 PRO A N 1
ATOM 1559 C CA . PRO A 1 224 ? 14.854 -6.421 28.221 1.00 68.90 224 PRO A CA 1
ATOM 1560 C C . PRO A 1 224 ? 14.486 -7.305 27.027 1.00 68.32 224 PRO A C 1
ATOM 1561 O O . PRO A 1 224 ? 15.158 -7.264 25.998 1.00 68.57 224 PRO A O 1
ATOM 1565 N N . ARG A 1 225 ? 13.435 -8.106 27.184 1.00 67.40 225 ARG A N 1
ATOM 1566 C CA . ARG A 1 225 ? 12.919 -8.965 26.113 1.00 66.55 225 ARG A CA 1
ATOM 1567 C C . ARG A 1 225 ? 11.390 -8.904 26.011 1.00 64.81 225 ARG A C 1
ATOM 1568 O O . ARG A 1 225 ? 10.788 -9.655 25.244 1.00 64.68 225 ARG A O 1
ATOM 1576 N N . ASP A 1 226 ? 10.763 -8.021 26.786 1.00 62.59 226 ASP A N 1
ATOM 1577 C CA . ASP A 1 226 ? 9.310 -7.944 26.841 1.00 60.69 226 ASP A CA 1
ATOM 1578 C C . ASP A 1 226 ? 8.786 -7.147 25.637 1.00 58.30 226 ASP A C 1
ATOM 1579 O O . ASP A 1 226 ? 8.830 -5.914 25.632 1.00 57.90 226 ASP A O 1
ATOM 1584 N N . TYR A 1 227 ? 8.321 -7.873 24.619 1.00 55.49 227 TYR A N 1
ATOM 1585 C CA . TYR A 1 227 ? 7.717 -7.295 23.405 1.00 53.44 227 TYR A CA 1
ATOM 1586 C C . TYR A 1 227 ? 6.723 -6.181 23.694 1.00 50.67 227 TYR A C 1
ATOM 1587 O O . TYR A 1 227 ? 6.772 -5.123 23.077 1.00 50.11 227 TYR A O 1
ATOM 1596 N N . ARG A 1 228 ? 5.812 -6.447 24.625 1.00 47.80 228 ARG A N 1
ATOM 1597 C CA . ARG A 1 228 ? 4.733 -5.517 24.965 1.00 46.00 228 ARG A CA 1
ATOM 1598 C C . ARG A 1 228 ? 5.281 -4.192 25.457 1.00 43.84 228 ARG A C 1
ATOM 1599 O O . ARG A 1 228 ? 4.782 -3.131 25.083 1.00 43.16 228 ARG A O 1
ATOM 1607 N N . LYS A 1 229 ? 6.276 -4.270 26.340 1.00 41.85 229 LYS A N 1
ATOM 1608 C CA . LYS A 1 229 ? 6.951 -3.086 26.864 1.00 40.45 229 LYS A CA 1
ATOM 1609 C C . LYS A 1 229 ? 7.579 -2.298 25.722 1.00 38.13 229 LYS A C 1
ATOM 1610 O O . LYS A 1 229 ? 7.451 -1.084 25.656 1.00 37.99 229 LYS A O 1
ATOM 1616 N N . THR A 1 230 ? 8.260 -2.999 24.828 1.00 35.60 230 THR A N 1
ATOM 1617 C CA . THR A 1 230 ? 8.931 -2.350 23.705 1.00 34.12 230 THR A CA 1
ATOM 1618 C C . THR A 1 230 ? 7.935 -1.683 22.758 1.00 32.09 230 THR A C 1
ATOM 1619 O O . THR A 1 230 ? 8.133 -0.550 22.326 1.00 30.93 230 THR A O 1
ATOM 1623 N N . ILE A 1 231 ? 6.850 -2.387 22.461 1.00 30.66 231 ILE A N 1
ATOM 1624 C CA . ILE A 1 231 ? 5.803 -1.820 21.625 1.00 29.17 231 ILE A CA 1
ATOM 1625 C C . ILE A 1 231 ? 5.195 -0.603 22.303 1.00 28.26 231 ILE A C 1
ATOM 1626 O O . ILE A 1 231 ? 4.977 0.410 21.650 1.00 26.80 231 ILE A O 1
ATOM 1631 N N . GLN A 1 232 ? 4.978 -0.669 23.622 1.00 27.58 232 GLN A N 1
ATOM 1632 C CA . GLN A 1 232 ? 4.463 0.491 24.337 1.00 27.70 232 GLN A CA 1
ATOM 1633 C C . GLN A 1 232 ? 5.427 1.649 24.221 1.00 27.25 232 GLN A C 1
ATOM 1634 O O . GLN A 1 232 ? 5.003 2.786 24.050 1.00 26.50 232 GLN A O 1
ATOM 1640 N N . ARG A 1 233 ? 6.721 1.345 24.327 1.00 27.71 233 ARG A N 1
ATOM 1641 C CA . ARG A 1 233 ? 7.774 2.361 24.233 1.00 28.03 233 ARG A CA 1
ATOM 1642 C C . ARG A 1 233 ? 7.822 2.939 22.825 1.00 26.60 233 ARG A C 1
ATOM 1643 O O . ARG A 1 233 ? 7.997 4.146 22.653 1.00 26.59 233 ARG A O 1
ATOM 1651 N N . ILE A 1 234 ? 7.681 2.074 21.822 1.00 25.41 234 ILE A N 1
ATOM 1652 C CA . ILE A 1 234 ? 7.642 2.534 20.429 1.00 24.51 234 ILE A CA 1
ATOM 1653 C C . ILE A 1 234 ? 6.468 3.481 20.230 1.00 24.94 234 ILE A C 1
ATOM 1654 O O . ILE A 1 234 ? 6.639 4.568 19.712 1.00 24.60 234 ILE A O 1
ATOM 1659 N N . LEU A 1 235 ? 5.279 3.084 20.688 1.00 26.39 235 LEU A N 1
ATOM 1660 C CA . LEU A 1 235 ? 4.064 3.874 20.457 1.00 27.10 235 LEU A CA 1
ATOM 1661 C C . LEU A 1 235 ? 4.092 5.245 21.145 1.00 28.77 235 LEU A C 1
ATOM 1662 O O . LEU A 1 235 ? 3.576 6.224 20.598 1.00 29.07 235 LEU A O 1
ATOM 1667 N N . SER A 1 236 ? 4.705 5.323 22.326 1.00 30.16 236 SER A N 1
ATOM 1668 C CA . SER A 1 236 ? 4.848 6.600 23.034 1.00 31.11 236 SER A CA 1
ATOM 1669 C C . SER A 1 236 ? 6.214 7.259 22.780 1.00 31.72 236 SER A C 1
ATOM 1670 O O . SER A 1 236 ? 6.527 8.284 23.399 1.00 31.65 236 SER A O 1
ATOM 1673 N N . VAL A 1 237 ? 6.997 6.672 21.865 1.00 32.30 237 VAL A N 1
ATOM 1674 C CA . VAL A 1 237 ? 8.350 7.125 21.493 1.00 32.47 237 VAL A CA 1
ATOM 1675 C C . VAL A 1 237 ? 9.216 7.462 22.706 1.00 33.08 237 VAL A C 1
ATOM 1676 O O . VAL A 1 237 ? 9.701 8.582 22.857 1.00 33.50 237 VAL A O 1
ATOM 1680 N N . LYS A 1 238 ? 9.398 6.471 23.560 1.00 33.40 238 LYS A N 1
ATOM 1681 C CA . LYS A 1 238 ? 10.183 6.631 24.765 1.00 34.33 238 LYS A CA 1
ATOM 1682 C C . LYS A 1 238 ? 11.476 5.849 24.608 1.00 34.09 238 LYS A C 1
ATOM 1683 O O . LYS A 1 238 ? 11.497 4.621 24.650 1.00 33.41 238 LYS A O 1
ATOM 1689 N N . TYR A 1 239 ? 12.547 6.596 24.377 1.00 34.72 239 TYR A N 1
ATOM 1690 C CA . TYR A 1 239 ? 13.885 6.049 24.278 1.00 35.38 239 TYR A CA 1
ATOM 1691 C C . TYR A 1 239 ? 14.783 7.002 25.044 1.00 37.86 239 TYR A C 1
ATOM 1692 O O . TYR A 1 239 ? 14.412 8.148 25.283 1.00 37.63 239 TYR A O 1
ATOM 1701 N N . SER A 1 240 ? 15.960 6.537 25.424 1.00 41.40 240 SER A N 1
ATOM 1702 C CA . SER A 1 240 ? 16.941 7.420 26.043 1.00 44.27 240 SER A CA 1
ATOM 1703 C C . SER A 1 240 ? 18.340 6.953 25.717 1.00 46.85 240 SER A C 1
ATOM 1704 O O . SER A 1 240 ? 18.646 5.761 25.791 1.00 47.18 240 SER A O 1
ATOM 1707 N N . ILE A 1 241 ? 19.181 7.907 25.352 1.00 49.91 241 ILE A N 1
ATOM 1708 C CA . ILE A 1 241 ? 20.584 7.644 25.111 1.00 52.38 241 ILE A CA 1
ATOM 1709 C C . ILE A 1 241 ? 21.240 7.542 26.483 1.00 54.54 241 ILE A C 1
ATOM 1710 O O . ILE A 1 241 ? 21.145 8.485 27.271 1.00 54.50 241 ILE A O 1
ATOM 1715 N N . PRO A 1 242 ? 21.865 6.388 26.797 1.00 57.22 242 PRO A N 1
ATOM 1716 C CA . PRO A 1 242 ? 22.449 6.261 28.133 1.00 59.08 242 PRO A CA 1
ATOM 1717 C C . PRO A 1 242 ? 23.560 7.280 28.392 1.00 61.04 242 PRO A C 1
ATOM 1718 O O . PRO A 1 242 ? 24.371 7.557 27.509 1.00 61.25 242 PRO A O 1
ATOM 1722 N N . ASP A 1 243 ? 23.552 7.857 29.589 1.00 63.27 243 ASP A N 1
ATOM 1723 C CA . ASP A 1 243 ? 24.602 8.781 30.041 1.00 64.86 243 ASP A CA 1
ATOM 1724 C C . ASP A 1 243 ? 25.998 8.151 29.979 1.00 65.58 243 ASP A C 1
ATOM 1725 O O . ASP A 1 243 ? 26.986 8.842 29.730 1.00 65.67 243 ASP A O 1
ATOM 1730 N N . ASP A 1 244 ? 26.050 6.838 30.205 1.00 66.26 244 ASP A N 1
ATOM 1731 C CA . ASP A 1 244 ? 27.265 6.020 30.075 1.00 66.63 244 ASP A CA 1
ATOM 1732 C C . ASP A 1 244 ? 28.129 6.359 28.844 1.00 66.14 244 ASP A C 1
ATOM 1733 O O . ASP A 1 244 ? 29.353 6.241 28.892 1.00 66.23 244 ASP A O 1
ATOM 1738 N N . ILE A 1 245 ? 27.486 6.765 27.748 1.00 65.24 245 ILE A N 1
ATOM 1739 C CA . ILE A 1 245 ? 28.183 7.142 26.513 1.00 64.42 245 ILE A CA 1
ATOM 1740 C C . ILE A 1 245 ? 27.876 8.587 26.126 1.00 63.08 245 ILE A C 1
ATOM 1741 O O . ILE A 1 245 ? 26.741 9.043 26.259 1.00 63.16 245 ILE A O 1
ATOM 1746 N N . ARG A 1 246 ? 28.886 9.298 25.630 1.00 61.29 246 ARG A N 1
ATOM 1747 C CA . ARG A 1 246 ? 28.692 10.676 25.184 1.00 59.84 246 ARG A CA 1
ATOM 1748 C C . ARG A 1 246 ? 28.435 10.745 23.678 1.00 56.80 246 ARG A C 1
ATOM 1749 O O . ARG A 1 246 ? 29.204 10.214 22.872 1.00 56.59 246 ARG A O 1
ATOM 1757 N N . ILE A 1 247 ? 27.322 11.381 23.323 1.00 53.06 247 ILE A N 1
ATOM 1758 C CA . ILE A 1 247 ? 26.933 11.613 21.942 1.00 50.10 247 ILE A CA 1
ATOM 1759 C C . ILE A 1 247 ? 26.798 13.109 21.766 1.00 47.31 247 ILE A C 1
ATOM 1760 O O . ILE A 1 247 ? 26.281 13.786 22.654 1.00 46.77 247 ILE A O 1
ATOM 1765 N N . SER A 1 248 ? 27.245 13.625 20.626 1.00 44.19 248 SER A N 1
ATOM 1766 C CA . SER A 1 248 ? 27.142 15.057 20.363 1.00 41.98 248 SER A CA 1
ATOM 1767 C C . SER A 1 248 ? 25.678 15.510 20.389 1.00 40.37 248 SER A C 1
ATOM 1768 O O . SER A 1 248 ? 24.778 14.754 20.002 1.00 39.49 248 SER A O 1
ATOM 1771 N N . PRO A 1 249 ? 25.433 16.745 20.856 1.00 38.67 249 PRO A N 1
ATOM 1772 C CA . PRO A 1 249 ? 24.066 17.247 20.854 1.00 37.44 249 PRO A CA 1
ATOM 1773 C C . PRO A 1 249 ? 23.445 17.256 19.457 1.00 35.95 249 PRO A C 1
ATOM 1774 O O . PRO A 1 249 ? 22.246 17.039 19.331 1.00 35.24 249 PRO A O 1
ATOM 1778 N N . GLU A 1 250 ? 24.251 17.494 18.423 1.00 34.41 250 GLU A N 1
ATOM 1779 C CA . GLU A 1 250 ? 23.740 17.518 17.053 1.00 33.65 250 GLU A CA 1
ATOM 1780 C C . GLU A 1 250 ? 23.222 16.134 16.642 1.00 32.44 250 GLU A C 1
ATOM 1781 O O . GLU A 1 250 ? 22.206 16.018 15.955 1.00 31.69 250 GLU A O 1
ATOM 1787 N N . CYS A 1 251 ? 23.934 15.100 17.075 1.00 31.21 251 CYS A N 1
ATOM 1788 C CA . CYS A 1 251 ? 23.544 13.728 16.814 1.00 30.82 251 CYS A CA 1
ATOM 1789 C C . CYS A 1 251 ? 22.251 13.397 17.548 1.00 30.32 251 CYS A C 1
ATOM 1790 O O . CYS A 1 251 ? 21.386 12.686 17.024 1.00 29.37 251 CYS A O 1
ATOM 1793 N N . CYS A 1 252 ? 22.136 13.902 18.773 1.00 30.00 252 CYS A N 1
ATOM 1794 C CA . CYS A 1 252 ? 20.926 13.722 19.561 1.00 29.92 252 CYS A CA 1
ATOM 1795 C C . CYS A 1 252 ? 19.748 14.395 18.896 1.00 28.85 252 CYS A C 1
ATOM 1796 O O . CYS A 1 252 ? 18.660 13.822 18.879 1.00 28.64 252 CYS A O 1
ATOM 1799 N N . HIS A 1 253 ? 19.965 15.590 18.335 1.00 27.61 253 HIS A N 1
ATOM 1800 C CA . HIS A 1 253 ? 18.896 16.308 17.654 1.00 27.06 253 HIS A CA 1
ATOM 1801 C C . HIS A 1 253 ? 18.421 15.525 16.432 1.00 25.79 253 HIS A C 1
ATOM 1802 O O . HIS A 1 253 ? 17.214 15.376 16.224 1.00 25.31 253 HIS A O 1
ATOM 1809 N N . LEU A 1 254 ? 19.362 15.013 15.642 1.00 24.29 254 LEU A N 1
ATOM 1810 C CA . LEU A 1 254 ? 18.999 14.226 14.462 1.00 23.30 254 LEU A CA 1
ATOM 1811 C C . LEU A 1 254 ? 18.129 13.009 14.816 1.00 22.55 254 LEU A C 1
ATOM 1812 O O . LEU A 1 254 ? 17.089 12.773 14.202 1.00 22.12 254 LEU A O 1
ATOM 1817 N N . ILE A 1 255 ? 18.576 12.233 15.788 1.00 22.05 255 ILE A N 1
ATOM 1818 C CA . ILE A 1 255 ? 17.832 11.061 16.230 1.00 22.26 255 ILE A CA 1
ATOM 1819 C C . ILE A 1 255 ? 16.420 11.466 16.675 1.00 22.02 255 ILE A C 1
ATOM 1820 O O . ILE A 1 255 ? 15.441 10.787 16.347 1.00 21.84 255 ILE A O 1
ATOM 1825 N N . SER A 1 256 ? 16.322 12.582 17.396 1.00 21.96 256 S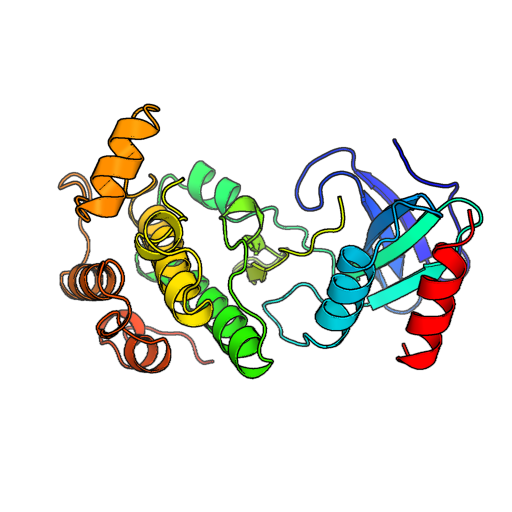ER A N 1
ATOM 1826 C CA . SER A 1 256 ? 15.041 13.096 17.862 1.00 22.13 256 SER A CA 1
ATOM 1827 C C . SER A 1 256 ? 14.101 13.506 16.728 1.00 21.44 256 SER A C 1
ATOM 1828 O O . SER A 1 256 ? 12.887 13.523 16.918 1.00 21.65 256 SER A O 1
ATOM 1831 N N . ARG A 1 257 ? 14.662 13.825 15.564 1.00 20.38 257 ARG A N 1
ATOM 1832 C CA . ARG A 1 257 ? 13.888 14.189 14.383 1.00 20.35 257 ARG A CA 1
ATOM 1833 C C . ARG A 1 257 ? 13.449 12.970 13.559 1.00 19.56 257 ARG A C 1
ATOM 1834 O O . ARG A 1 257 ? 12.528 13.086 12.757 1.00 19.59 257 ARG A O 1
ATOM 1842 N N . ILE A 1 258 ? 14.111 11.830 13.763 1.00 18.39 258 ILE A N 1
ATOM 1843 C CA . ILE A 1 258 ? 13.731 10.569 13.125 1.00 17.85 258 ILE A CA 1
ATOM 1844 C C . ILE A 1 258 ? 12.675 9.859 13.972 1.00 18.26 258 ILE A C 1
ATOM 1845 O O . ILE A 1 258 ? 11.663 9.397 13.439 1.00 18.03 258 ILE A O 1
ATOM 1850 N N . PHE A 1 259 ? 12.909 9.793 15.286 1.00 18.14 259 PHE A N 1
ATOM 1851 C CA . PHE A 1 259 ? 11.973 9.156 16.208 1.00 18.84 259 PHE A CA 1
ATOM 1852 C C . PHE A 1 259 ? 10.833 10.103 16.570 1.00 19.17 259 PHE A C 1
ATOM 1853 O O . PHE A 1 259 ? 10.739 10.635 17.673 1.00 19.97 259 PHE A O 1
ATOM 1861 N N . VAL A 1 260 ? 9.982 10.302 15.571 1.00 19.10 260 VAL A N 1
ATOM 1862 C CA . VAL A 1 260 ? 8.810 11.143 15.622 1.00 19.26 260 VAL A CA 1
ATOM 1863 C C . VAL A 1 260 ? 7.669 10.235 15.212 1.00 19.25 260 VAL A C 1
ATOM 1864 O O . VAL A 1 260 ? 7.711 9.615 14.128 1.00 18.18 260 VAL A O 1
ATOM 1868 N N . ALA A 1 261 ? 6.663 10.135 16.085 1.00 19.20 261 ALA A N 1
ATOM 1869 C CA . ALA A 1 261 ? 5.539 9.247 15.842 1.00 19.39 261 ALA A CA 1
ATOM 1870 C C . ALA A 1 261 ? 4.696 9.691 14.661 1.00 19.46 261 ALA A C 1
ATOM 1871 O O . ALA A 1 261 ? 4.178 8.842 13.930 1.00 19.64 261 ALA A O 1
ATOM 1873 N N . ASP A 1 262 ? 4.544 10.998 14.477 1.00 19.41 262 ASP A N 1
ATOM 1874 C CA . ASP A 1 262 ? 3.716 11.502 13.392 1.00 20.56 262 ASP A CA 1
ATOM 1875 C C . ASP A 1 262 ? 4.489 11.402 12.068 1.00 19.59 262 ASP A C 1
ATOM 1876 O O . ASP A 1 262 ? 5.466 12.103 11.878 1.00 19.54 262 ASP A O 1
ATOM 1881 N N . PRO A 1 263 ? 4.045 10.534 11.151 1.00 19.08 263 PRO A N 1
ATOM 1882 C CA . PRO A 1 263 ? 4.764 10.446 9.865 1.00 18.97 263 PRO A CA 1
ATOM 1883 C C . PRO A 1 263 ? 4.863 11.762 9.088 1.00 18.87 263 PRO A C 1
ATOM 1884 O O . PRO A 1 263 ? 5.873 11.994 8.410 1.00 18.43 263 PRO A O 1
ATOM 1888 N N . ALA A 1 264 ? 3.847 12.623 9.198 1.00 19.02 264 ALA A N 1
ATOM 1889 C CA . ALA A 1 264 ? 3.863 13.921 8.503 1.00 19.43 264 ALA A CA 1
ATOM 1890 C C . ALA A 1 264 ? 5.043 14.814 8.888 1.00 19.95 264 ALA A C 1
ATOM 1891 O O . ALA A 1 264 ? 5.556 15.547 8.042 1.00 20.83 264 ALA A O 1
ATOM 1893 N N . THR A 1 265 ? 5.491 14.757 10.139 1.00 19.49 265 THR A N 1
ATOM 1894 C CA . THR A 1 265 ? 6.545 15.666 10.603 1.00 19.78 265 THR A CA 1
ATOM 1895 C C . THR A 1 265 ? 7.899 14.995 10.830 1.00 18.70 265 THR A C 1
ATOM 1896 O O . THR A 1 265 ? 8.864 15.674 11.166 1.00 19.60 265 THR A O 1
ATOM 1900 N N . ARG A 1 266 ? 7.976 13.677 10.656 1.00 17.44 266 ARG A N 1
ATOM 1901 C CA . ARG A 1 266 ? 9.252 12.976 10.678 1.00 16.54 266 ARG A CA 1
ATOM 1902 C C . ARG A 1 266 ? 10.184 13.572 9.630 1.00 16.30 266 ARG A C 1
ATOM 1903 O O . ARG A 1 266 ? 9.753 13.918 8.534 1.00 16.27 266 ARG A O 1
ATOM 1911 N N . ILE A 1 267 ? 11.457 13.695 9.980 1.00 16.43 267 ILE A N 1
ATOM 1912 C CA . ILE A 1 267 ? 12.452 14.228 9.053 1.00 16.69 267 ILE A CA 1
ATOM 1913 C C . ILE A 1 267 ? 12.497 13.365 7.771 1.00 17.29 267 ILE A C 1
ATOM 1914 O O . ILE A 1 267 ? 12.342 12.152 7.834 1.00 17.57 267 ILE A O 1
ATOM 1919 N N . SER A 1 268 ? 12.642 14.000 6.611 1.00 17.77 268 SER A N 1
ATOM 1920 C CA . SER A 1 268 ? 12.836 13.266 5.349 1.00 18.28 268 SER A CA 1
ATOM 1921 C C . SER A 1 268 ? 14.327 13.034 5.071 1.00 18.73 268 SER A C 1
ATOM 1922 O O . SER A 1 268 ? 15.193 13.636 5.696 1.00 18.78 268 SER A O 1
ATOM 1925 N N . ILE A 1 269 ? 14.626 12.158 4.123 1.00 19.51 269 ILE A N 1
ATOM 1926 C CA . ILE A 1 269 ? 16.021 11.873 3.791 1.00 20.10 269 ILE A CA 1
ATOM 1927 C C . ILE A 1 269 ? 16.762 13.131 3.279 1.00 21.01 269 ILE A C 1
ATOM 1928 O O . ILE A 1 269 ? 17.868 13.417 3.746 1.00 21.37 269 ILE A O 1
ATOM 1933 N N . PRO A 1 270 ? 16.145 13.912 2.372 1.00 22.13 270 PRO A N 1
ATOM 1934 C CA . PRO A 1 270 ? 16.814 15.169 1.963 1.00 22.88 270 PRO A CA 1
ATOM 1935 C C . PRO A 1 270 ? 17.155 16.087 3.136 1.00 23.24 270 PRO A C 1
ATOM 1936 O O . PRO A 1 270 ? 18.215 16.728 3.139 1.00 23.79 270 PRO A O 1
ATOM 1940 N N . GLU A 1 271 ? 16.272 16.137 4.130 1.00 23.04 271 GLU A N 1
ATOM 1941 C CA . GLU A 1 271 ? 16.498 16.961 5.315 1.00 23.29 271 GLU A CA 1
ATOM 1942 C C . GLU A 1 271 ? 17.599 16.378 6.201 1.00 22.62 271 GLU A C 1
ATOM 1943 O O . GLU A 1 271 ? 18.397 17.123 6.768 1.00 23.03 271 GLU A O 1
ATOM 1949 N N . ILE A 1 272 ? 17.642 15.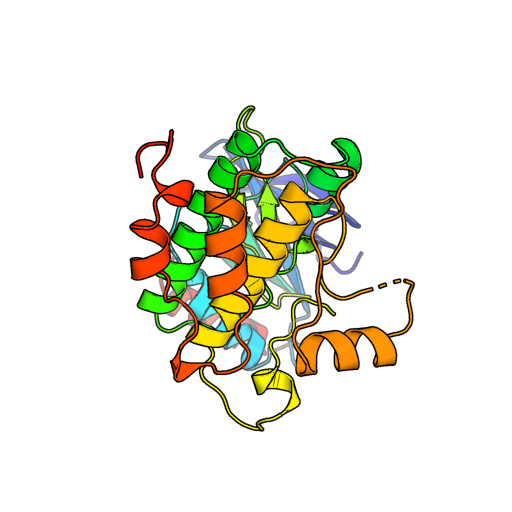056 6.331 1.00 22.01 272 ILE A N 1
ATOM 1950 C CA . ILE A 1 272 ? 18.744 14.393 7.026 1.00 21.89 272 ILE A CA 1
ATOM 1951 C C . ILE A 1 272 ? 20.085 14.782 6.393 1.00 22.85 272 ILE A C 1
ATOM 1952 O O . ILE A 1 272 ? 21.043 15.082 7.101 1.00 22.62 272 ILE A O 1
ATOM 1957 N N . LYS A 1 273 ? 20.123 14.789 5.066 1.00 23.97 273 LYS A N 1
ATOM 1958 C CA . LYS A 1 273 ? 21.363 15.039 4.328 1.00 25.78 273 LYS A CA 1
ATOM 1959 C C . LYS A 1 273 ? 21.893 16.474 4.458 1.00 26.62 273 LYS A C 1
ATOM 1960 O O . LYS A 1 273 ? 23.073 16.710 4.184 1.00 27.05 273 LYS A O 1
ATOM 1966 N N . THR A 1 274 ? 21.052 17.415 4.891 1.00 27.61 274 THR A N 1
ATOM 1967 C CA . THR A 1 274 ? 21.516 18.783 5.196 1.00 28.48 274 THR A CA 1
ATOM 1968 C C . THR A 1 274 ? 21.614 19.066 6.704 1.00 28.30 274 THR A C 1
ATOM 1969 O O . THR A 1 274 ? 21.860 20.201 7.107 1.00 28.31 274 THR A O 1
ATOM 1973 N N . HIS A 1 275 ? 21.447 18.042 7.536 1.00 27.95 275 HIS A N 1
ATOM 1974 C CA . HIS A 1 275 ? 21.576 18.195 8.984 1.00 28.30 275 HIS A CA 1
ATOM 1975 C C . HIS A 1 275 ? 23.058 18.350 9.385 1.00 28.75 275 HIS A C 1
ATOM 1976 O O . HIS A 1 275 ? 23.930 17.728 8.780 1.00 28.24 275 HIS A O 1
ATOM 1983 N N . SER A 1 276 ? 23.336 19.166 10.405 1.00 29.26 276 SER A N 1
ATOM 1984 C CA . SER A 1 276 ? 24.727 19.464 10.777 1.00 29.64 276 SER A CA 1
ATOM 1985 C C . SER A 1 276 ? 25.519 18.216 11.156 1.00 29.02 276 SER A C 1
ATOM 1986 O O . SER A 1 276 ? 26.674 18.091 10.767 1.00 29.37 276 SER A O 1
ATOM 1989 N N . TRP A 1 277 ? 24.919 17.315 11.932 1.00 28.01 277 TRP A N 1
ATOM 1990 C CA . TRP A 1 277 ? 25.568 16.056 12.281 1.00 27.35 277 TRP A CA 1
ATOM 1991 C C . TRP A 1 277 ? 25.963 15.225 11.054 1.00 26.87 277 TRP A C 1
ATOM 1992 O O . TRP A 1 277 ? 27.070 14.693 10.994 1.00 26.33 277 TRP A O 1
ATOM 2003 N N . PHE A 1 278 ? 25.062 15.113 10.085 1.00 26.57 278 PHE A N 1
ATOM 2004 C CA . PHE A 1 278 ? 25.313 14.295 8.899 1.00 26.44 278 PHE A CA 1
ATOM 2005 C C . PHE A 1 278 ? 26.454 14.894 8.088 1.00 26.86 278 PHE A C 1
ATOM 2006 O O . PHE A 1 278 ? 27.290 14.166 7.555 1.00 26.42 278 PHE A O 1
ATOM 2014 N N . LEU A 1 279 ? 26.484 16.222 8.012 1.00 27.49 279 LEU A N 1
ATOM 2015 C CA . LEU A 1 279 ? 27.464 16.932 7.179 1.00 28.22 279 LEU A CA 1
ATOM 2016 C C . LEU A 1 279 ? 28.883 16.957 7.752 1.00 28.92 279 LEU A C 1
ATOM 2017 O O . LEU A 1 279 ? 29.854 17.056 7.000 1.00 28.73 279 LEU A O 1
ATOM 2022 N N . LYS A 1 280 ? 28.997 16.879 9.075 1.00 29.98 280 LYS A N 1
ATOM 2023 C CA . LYS A 1 280 ? 30.289 16.972 9.757 1.00 30.87 280 LYS A CA 1
ATOM 2024 C C . LYS A 1 280 ? 31.211 15.826 9.373 1.00 30.39 280 LYS A C 1
ATOM 2025 O O . LYS A 1 280 ? 30.874 14.656 9.586 1.00 29.71 280 LYS A O 1
ATOM 2031 N N . ASN A 1 281 ? 32.376 16.162 8.818 1.00 29.69 281 ASN A N 1
ATOM 2032 C CA . ASN A 1 281 ? 33.372 15.158 8.425 1.00 29.65 281 ASN A CA 1
ATOM 2033 C C . ASN A 1 281 ? 32.815 14.066 7.501 1.00 29.38 281 ASN A C 1
ATOM 2034 O O . ASN A 1 281 ? 33.269 12.927 7.526 1.00 28.76 281 ASN A O 1
ATOM 2039 N N . LEU A 1 282 ? 31.848 14.436 6.671 1.00 29.76 282 LEU A N 1
ATOM 2040 C CA . LEU A 1 282 ? 31.138 13.477 5.835 1.00 30.28 282 LEU A CA 1
ATOM 2041 C C . LEU A 1 282 ? 31.966 13.135 4.596 1.00 31.85 282 LEU A C 1
ATOM 2042 O O . LEU A 1 282 ? 32.401 14.036 3.884 1.00 31.23 282 LEU A O 1
ATOM 2047 N N . PRO A 1 283 ? 32.163 11.835 4.321 1.00 33.90 283 PRO A N 1
ATOM 2048 C CA . PRO A 1 283 ? 32.839 11.456 3.071 1.00 35.47 283 PRO A CA 1
ATOM 2049 C C . PRO A 1 283 ? 32.083 11.917 1.814 1.00 37.10 283 PRO A C 1
ATOM 2050 O O . PRO A 1 283 ? 30.881 12.178 1.873 1.00 36.79 283 PRO A O 1
ATOM 2054 N N . ALA A 1 284 ? 32.793 12.042 0.694 1.00 39.18 284 ALA A N 1
ATOM 2055 C CA . ALA A 1 284 ? 32.159 12.449 -0.563 1.00 40.96 284 ALA A CA 1
ATOM 2056 C C . ALA A 1 284 ? 31.206 11.355 -1.058 1.00 42.62 284 ALA A C 1
ATOM 2057 O O . ALA A 1 284 ? 31.510 10.165 -0.957 1.00 42.71 284 ALA A O 1
ATOM 2059 N N . ASP A 1 285 ? 30.051 11.772 -1.576 1.00 44.57 285 ASP A N 1
ATOM 2060 C CA . ASP A 1 285 ? 29.030 10.852 -2.093 1.00 46.12 285 ASP A CA 1
ATOM 2061 C C . ASP A 1 285 ? 29.383 10.423 -3.514 1.00 46.35 285 ASP A C 1
ATOM 2062 O O . ASP A 1 285 ? 29.949 9.350 -3.725 1.00 46.63 285 ASP A O 1
ATOM 2067 N N . GLN A 1 304 ? 21.689 -9.388 -17.975 1.00 43.21 304 GLN A N 1
ATOM 2068 C CA . GLN A 1 304 ? 20.743 -10.358 -18.512 1.00 43.24 304 GLN A CA 1
ATOM 2069 C C . GLN A 1 304 ? 19.450 -9.652 -18.898 1.00 43.26 304 GLN A C 1
ATOM 2070 O O . GLN A 1 304 ? 18.931 -8.835 -18.140 1.00 43.15 304 GLN A O 1
ATOM 2076 N N . SER A 1 305 ? 18.937 -9.988 -20.075 1.00 43.39 305 SER A N 1
ATOM 2077 C CA . SER A 1 305 ? 17.740 -9.357 -20.636 1.00 43.40 305 SER A CA 1
ATOM 2078 C C . SER A 1 305 ? 16.485 -9.675 -19.823 1.00 42.95 305 SER A C 1
ATOM 2079 O O . SER A 1 305 ? 16.330 -10.780 -19.318 1.00 42.51 305 SER A O 1
ATOM 2082 N N . LEU A 1 306 ? 15.593 -8.692 -19.712 1.00 42.66 306 LEU A N 1
ATOM 2083 C CA . LEU A 1 306 ? 14.347 -8.839 -18.963 1.00 42.27 306 LEU A CA 1
ATOM 2084 C C . LEU A 1 306 ? 13.461 -9.965 -19.501 1.00 41.81 306 LEU A C 1
ATOM 2085 O O . LEU A 1 306 ? 12.840 -10.684 -18.722 1.00 41.39 306 LEU A O 1
ATOM 2090 N N . ASP A 1 307 ? 13.393 -10.110 -20.826 1.00 41.47 307 ASP A N 1
ATOM 2091 C CA . ASP A 1 307 ? 12.600 -11.195 -21.432 1.00 41.03 307 ASP A CA 1
ATOM 2092 C C . ASP A 1 307 ? 13.212 -12.570 -21.127 1.00 39.64 307 ASP A C 1
ATOM 2093 O O . ASP A 1 307 ? 12.495 -13.549 -20.863 1.00 38.70 307 ASP A O 1
ATOM 2098 N N . THR A 1 308 ? 14.540 -12.635 -21.146 1.00 38.10 308 THR A N 1
ATOM 2099 C CA . THR A 1 308 ? 15.242 -13.862 -20.768 1.00 37.24 308 THR A CA 1
ATOM 2100 C C . THR A 1 308 ? 14.900 -14.250 -19.320 1.00 36.40 308 THR A C 1
ATOM 2101 O O . THR A 1 308 ? 14.567 -15.404 -19.041 1.00 36.00 308 THR A O 1
ATOM 2105 N N . ILE A 1 309 ? 14.947 -13.272 -18.415 1.00 35.57 309 ILE A N 1
ATOM 2106 C CA . ILE A 1 309 ? 14.638 -13.505 -17.002 1.00 35.18 309 ILE A CA 1
ATOM 2107 C C . ILE A 1 309 ? 13.193 -13.956 -16.813 1.00 35.24 309 ILE A C 1
ATOM 2108 O O . ILE A 1 309 ? 12.922 -14.881 -16.054 1.00 34.08 309 ILE A O 1
ATOM 2113 N N . MET A 1 310 ? 12.273 -13.295 -17.513 1.00 36.02 310 MET A N 1
ATOM 2114 C CA . MET A 1 310 ? 10.851 -13.658 -17.462 1.00 36.84 310 MET A CA 1
ATOM 2115 C C . MET A 1 310 ? 10.598 -15.091 -17.946 1.00 37.34 310 MET A C 1
ATOM 2116 O O . MET A 1 310 ? 9.835 -15.840 -17.314 1.00 36.74 310 MET A O 1
ATOM 2121 N N . GLN A 1 311 ? 11.221 -15.465 -19.065 1.00 37.98 311 GLN A N 1
ATOM 2122 C CA . GLN A 1 311 ? 11.112 -16.842 -19.570 1.00 38.60 311 GLN A CA 1
ATOM 2123 C C . GLN A 1 311 ? 11.644 -17.851 -18.551 1.00 37.76 311 GLN A C 1
ATOM 2124 O O . GLN A 1 311 ? 11.021 -18.890 -18.314 1.00 37.38 311 GLN A O 1
ATOM 2130 N N . ILE A 1 312 ? 12.801 -17.555 -17.961 1.00 36.82 312 ILE A N 1
ATOM 2131 C CA . ILE A 1 312 ? 13.404 -18.475 -16.986 1.00 36.28 312 ILE A CA 1
ATOM 2132 C C . ILE A 1 312 ? 12.515 -18.606 -15.746 1.00 36.49 312 ILE A C 1
ATOM 2133 O O . ILE A 1 312 ? 12.209 -19.716 -15.308 1.00 35.82 312 ILE A O 1
ATOM 2138 N N . ILE A 1 313 ? 12.084 -17.470 -15.198 1.00 36.99 313 ILE A N 1
ATOM 2139 C CA . ILE A 1 313 ? 11.218 -17.479 -14.020 1.00 37.96 313 ILE A CA 1
ATOM 2140 C C . ILE A 1 313 ? 9.908 -18.200 -14.328 1.00 39.19 313 ILE A C 1
ATOM 2141 O O . ILE A 1 313 ? 9.456 -19.036 -13.546 1.00 38.84 313 ILE A O 1
ATOM 2146 N N . SER A 1 314 ? 9.312 -17.875 -15.473 1.00 40.96 314 SER A N 1
ATOM 2147 C CA . SER A 1 314 ? 8.043 -18.483 -15.875 1.00 42.63 314 SER A CA 1
ATOM 2148 C C . SER A 1 314 ? 8.175 -20.000 -15.973 1.00 43.63 314 SER A C 1
ATOM 2149 O O . SER A 1 314 ? 7.347 -20.744 -15.435 1.00 43.72 314 SER A O 1
ATOM 2152 N N . GLU A 1 315 ? 9.226 -20.455 -16.645 1.00 44.52 315 GLU A N 1
ATOM 2153 C CA . GLU A 1 315 ? 9.462 -21.886 -16.780 1.00 45.68 315 GLU A CA 1
ATOM 2154 C C . GLU A 1 315 ? 9.737 -22.559 -15.433 1.00 45.93 315 GLU A C 1
ATOM 2155 O O . GLU A 1 315 ? 9.386 -23.727 -15.243 1.00 45.92 315 GLU A O 1
ATOM 2161 N N . ALA A 1 316 ? 10.356 -21.821 -14.509 1.00 45.99 316 ALA A N 1
ATOM 2162 C CA . ALA A 1 316 ? 10.626 -22.327 -13.160 1.00 46.40 316 ALA A CA 1
ATOM 2163 C C . ALA A 1 316 ? 9.353 -22.646 -12.366 1.00 46.75 316 ALA A C 1
ATOM 2164 O O . ALA A 1 316 ? 9.392 -23.438 -11.424 1.00 46.35 316 ALA A O 1
ATOM 2166 N N . THR A 1 317 ? 8.231 -22.031 -12.736 1.00 47.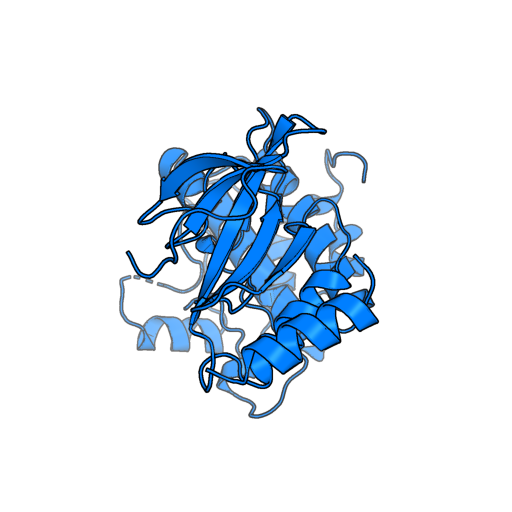55 317 THR A N 1
ATOM 2167 C CA . THR A 1 317 ? 6.950 -22.312 -12.073 1.00 48.43 317 THR A CA 1
ATOM 2168 C C . THR A 1 317 ? 6.432 -23.720 -12.388 1.00 49.64 317 THR A C 1
ATOM 2169 O O . THR A 1 317 ? 5.566 -24.235 -11.680 1.00 49.86 317 THR A O 1
ATOM 2173 N N . ILE A 1 318 ? 6.952 -24.319 -13.458 1.00 50.96 318 ILE A N 1
ATOM 2174 C CA . ILE A 1 318 ? 6.608 -25.685 -13.841 1.00 52.16 318 ILE A CA 1
ATOM 2175 C C . ILE A 1 318 ? 7.606 -26.621 -13.150 1.00 53.01 318 ILE A C 1
ATOM 2176 O O . ILE A 1 318 ? 8.803 -26.565 -13.446 1.00 53.20 318 ILE A O 1
ATOM 2181 N N . PRO A 1 319 ? 7.127 -27.468 -12.215 1.00 53.96 319 PRO A N 1
ATOM 2182 C CA . PRO A 1 319 ? 8.017 -28.288 -11.375 1.00 54.32 319 PRO A CA 1
ATOM 2183 C C . PRO A 1 319 ? 8.533 -29.565 -12.037 1.00 54.42 319 PRO A C 1
ATOM 2184 O O . PRO A 1 319 ? 8.222 -29.831 -13.194 1.00 54.66 319 PRO A O 1
#

Solvent-accessible surface area: 13735 Å² total; per-residue (Å²): 136,89,26,10,153,56,27,46,68,105,100,5,64,104,58,119,54,36,42,86,52,29,16,30,57,1,15,12,0,91,28,105,160,79,151,70,55,1,0,0,16,20,18,93,44,5,103,52,4,63,133,99,16,46,154,27,0,58,50,0,85,41,4,152,36,93,7,2,0,98,16,64,20,1,16,51,4,118,75,10,0,0,0,0,1,32,52,0,71,36,20,24,0,91,85,82,8,88,140,60,42,117,5,69,41,85,49,0,7,39,1,0,17,6,1,2,27,0,3,38,47,11,21,77,78,126,13,44,107,50,69,7,81,1,59,23,1,2,3,28,62,41,140,55,8,100,0,22,10,22,23,24,46,11,142,72,0,27,61,1,1,7,44,71,124,162,180,151,65,71,9,73,49,7,2,7,0,9,0,0,0,1,0,7,6,0,1,20,34,52,56,8,0,76,105,201,50,159,177,105,6,55,88,64,0,67,52,32,88,54,79,41,53,147,134,15,230,25,34,102,78,0,45,97,0,0,47,72,0,7,31,43,76,40,89,82,13,8,43,9,92,88,0,94,103,21,67,3,6,98,125,106,49,58,105,154,79,58,84,102,52,0,75,126,28,1,64,78,0,49,111,127